Protein AF-A0A259KWA6-F1 (afdb_monomer_lite)

Radius of gyration: 33.61 Å; chains: 1; bounding box: 73×36×93 Å

pLDDT: mean 89.1, std 10.19, range [40.72, 97.94]

Secondary structure (DSSP, 8-state):
--TT-TTT-GGGGGGTT-EEEEEEEEEEEEETTTTEEEEEEEEEEEETT-PBPPHHHHHHHHTS-------SSPPPTTTTHHHHHHHHHHHHHHHHHHHHHHHHHHHHHHHHHHHHHHHHHHHHHHHHHHHHHHHHHHHTT--SHHHHHHHHHHHHHHHHHHHHHHHHHHHHHHHHHHHHHHHHHHHHHHHS-EEEEEEEEEEEEE---

Foldseek 3Di:
DCVVPCPQQVLCPVCAQFKWKKWKKKKWWAFLVRPDIDIDIFMWIATPVGRTDDRSNRVVLVVDDDDDDDDPDDDDPCSCVVVVVVVNVVVVVVLVVVLVVVLVVVVVVLVVVLVVVLVVLVVQLVVLVVVLVVLVVVLVPDDDPVSNVVSVVVSVVSVVSNVVSVVVSVVSVVVSVVVVVVSVVVSVRSVPIDIDMGTDDMDMDGRYD

Structure (mmCIF, N/CA/C/O backbone):
data_AF-A0A259KWA6-F1
#
_entry.id   AF-A0A259KWA6-F1
#
loop_
_atom_site.group_PDB
_atom_site.id
_atom_site.type_symbol
_atom_site.label_atom_id
_atom_site.label_alt_id
_atom_site.label_comp_id
_atom_site.label_asym_id
_atom_site.label_entity_id
_atom_site.label_seq_id
_atom_site.pdbx_PDB_ins_code
_atom_site.Cartn_x
_atom_site.Cartn_y
_atom_site.Cartn_z
_atom_site.occupancy
_atom_site.B_iso_or_equiv
_atom_site.auth_seq_id
_atom_site.auth_comp_id
_atom_site.auth_asym_id
_atom_site.auth_atom_id
_atom_site.pdbx_PDB_model_num
ATOM 1 N N . HIS A 1 1 ? 16.950 -25.643 -34.343 1.00 44.81 1 HIS A N 1
ATOM 2 C CA . HIS A 1 1 ? 16.654 -25.901 -32.913 1.00 44.81 1 HIS A CA 1
ATOM 3 C C . HIS A 1 1 ? 15.492 -24.998 -32.455 1.00 44.81 1 HIS A C 1
ATOM 5 O O . HIS A 1 1 ? 15.548 -24.414 -31.385 1.00 44.81 1 HIS A O 1
ATOM 11 N N . TYR A 1 2 ? 14.446 -24.867 -33.288 1.00 40.72 2 TYR A N 1
ATOM 12 C CA . TYR A 1 2 ? 13.366 -23.870 -33.149 1.00 40.72 2 TYR A CA 1
ATOM 13 C C . TYR A 1 2 ? 12.018 -24.504 -32.742 1.00 40.72 2 TYR A C 1
ATOM 15 O O . TYR A 1 2 ? 11.117 -23.821 -32.263 1.00 40.72 2 TYR A O 1
ATOM 23 N N . ASP A 1 3 ? 11.895 -25.830 -32.878 1.00 44.69 3 ASP A N 1
ATOM 24 C CA . ASP A 1 3 ? 10.650 -26.571 -32.620 1.00 44.69 3 ASP A CA 1
ATOM 25 C C . ASP A 1 3 ? 10.278 -26.695 -31.134 1.00 44.69 3 ASP A C 1
ATOM 27 O O . ASP A 1 3 ? 9.139 -27.017 -30.816 1.00 44.69 3 ASP A O 1
ATOM 31 N N . GLN A 1 4 ? 11.194 -26.404 -30.205 1.00 46.31 4 GLN A N 1
ATOM 32 C CA . GLN A 1 4 ? 10.922 -26.491 -28.761 1.00 46.31 4 GLN A CA 1
ATOM 33 C C . GLN A 1 4 ? 10.403 -25.183 -28.132 1.00 46.31 4 GLN A C 1
ATOM 35 O O . GLN A 1 4 ? 10.054 -25.184 -26.956 1.00 46.31 4 GLN A O 1
ATOM 40 N N . LEU A 1 5 ? 10.317 -24.078 -28.886 1.00 52.16 5 LEU A N 1
ATOM 41 C CA . LEU A 1 5 ? 10.076 -22.725 -28.348 1.00 52.16 5 LEU A CA 1
ATOM 42 C C . LEU A 1 5 ? 8.778 -22.066 -28.872 1.00 52.16 5 LEU A C 1
ATOM 44 O O . LEU A 1 5 ? 8.565 -20.869 -28.702 1.00 52.16 5 LEU A O 1
ATOM 48 N N . GLN A 1 6 ? 7.876 -22.825 -29.504 1.00 50.34 6 GLN A N 1
ATOM 49 C CA . GLN A 1 6 ? 6.767 -22.292 -30.319 1.00 50.34 6 GLN A CA 1
ATOM 50 C C . GLN A 1 6 ? 5.740 -21.377 -29.612 1.00 50.34 6 GLN A C 1
ATOM 52 O O . GLN A 1 6 ? 4.994 -20.695 -30.313 1.00 50.34 6 GLN A O 1
ATOM 57 N N . GLY A 1 7 ? 5.684 -21.333 -28.277 1.00 56.78 7 GLY A N 1
ATOM 58 C CA . GLY A 1 7 ? 4.681 -20.550 -27.541 1.00 56.78 7 GLY A CA 1
ATOM 59 C C . GLY A 1 7 ? 5.090 -19.111 -27.204 1.00 56.78 7 GLY A C 1
ATOM 60 O O . GLY A 1 7 ? 4.332 -18.187 -27.473 1.00 56.78 7 GLY A O 1
ATOM 61 N N . GLN A 1 8 ? 6.279 -18.914 -26.621 1.00 58.41 8 GLN A N 1
ATOM 62 C CA . GLN A 1 8 ? 6.696 -17.618 -26.050 1.00 58.41 8 GLN A CA 1
ATOM 63 C C . GLN A 1 8 ? 7.375 -16.684 -27.064 1.00 58.41 8 GLN A C 1
ATOM 65 O O . GLN A 1 8 ? 7.325 -15.474 -26.915 1.00 58.41 8 GLN A O 1
ATOM 70 N N . TYR A 1 9 ? 7.934 -17.220 -28.151 1.00 70.19 9 TYR A N 1
ATOM 71 C CA . TYR A 1 9 ? 8.744 -16.450 -29.107 1.00 70.19 9 TYR A CA 1
ATOM 72 C C . TYR A 1 9 ? 7.996 -16.142 -30.410 1.00 70.19 9 TYR A C 1
ATOM 74 O O . TYR A 1 9 ? 8.605 -15.805 -31.424 1.00 70.19 9 TYR A O 1
ATOM 82 N N . ALA A 1 10 ? 6.665 -16.278 -30.417 1.00 74.25 10 ALA A N 1
ATOM 83 C CA . ALA A 1 10 ? 5.852 -16.062 -31.613 1.00 74.25 10 ALA A CA 1
ATOM 84 C C . ALA A 1 10 ? 6.034 -14.648 -32.193 1.00 74.25 10 ALA A C 1
ATOM 86 O O . ALA A 1 10 ? 6.095 -14.509 -33.413 1.00 74.25 10 ALA A O 1
ATOM 87 N N . GLY A 1 11 ? 6.205 -13.639 -31.330 1.00 78.88 11 GLY A N 1
ATOM 88 C CA . GLY A 1 11 ? 6.474 -12.253 -31.726 1.00 78.88 11 GLY A CA 1
ATOM 89 C C . GLY A 1 11 ? 7.856 -12.025 -32.348 1.00 78.88 11 GLY A C 1
ATOM 90 O O . GLY A 1 11 ? 8.032 -11.067 -33.092 1.00 78.88 11 GLY A O 1
ATOM 91 N N . LEU A 1 12 ? 8.823 -12.928 -32.134 1.00 85.06 12 LEU A N 1
ATOM 92 C CA . LEU A 1 12 ? 10.146 -12.832 -32.762 1.00 85.06 12 LEU A CA 1
ATOM 93 C C . LEU A 1 12 ? 10.169 -13.307 -34.217 1.00 85.06 12 LEU A C 1
ATOM 95 O O . LEU A 1 12 ? 11.113 -12.999 -34.942 1.00 85.06 12 LEU A O 1
ATOM 99 N N . LYS A 1 13 ? 9.134 -14.026 -34.672 1.00 85.06 13 LYS A N 1
ATOM 100 C CA . LYS A 1 13 ? 9.080 -14.576 -36.036 1.00 85.06 13 LYS A CA 1
ATOM 101 C C . LYS A 1 13 ? 9.181 -13.500 -37.117 1.00 85.06 13 LYS A C 1
ATOM 103 O O . LYS A 1 13 ? 9.739 -13.767 -38.176 1.00 85.06 13 LYS A O 1
ATOM 108 N N . GLU A 1 14 ? 8.665 -12.305 -36.848 1.00 85.69 14 GLU A N 1
ATOM 109 C CA . GLU A 1 14 ? 8.706 -11.170 -37.779 1.00 85.69 14 GLU A CA 1
ATOM 110 C C . GLU A 1 14 ? 10.124 -10.609 -37.964 1.00 85.69 14 GLU A C 1
ATOM 112 O O . GLU A 1 14 ? 10.433 -10.045 -39.011 1.00 85.69 14 GLU A O 1
ATOM 117 N N . TYR A 1 15 ? 11.004 -10.822 -36.983 1.00 87.88 15 TYR A N 1
ATOM 118 C CA . TYR A 1 15 ? 12.386 -10.335 -36.980 1.00 87.88 15 TYR A CA 1
ATOM 119 C C . TYR A 1 15 ? 13.397 -11.398 -37.432 1.00 87.88 15 TYR A C 1
ATOM 121 O O . TYR A 1 15 ? 14.606 -11.179 -37.374 1.00 87.88 15 TYR A O 1
ATOM 129 N N . MET A 1 16 ? 12.924 -12.561 -37.889 1.00 88.38 16 MET A N 1
ATOM 130 C CA . MET A 1 16 ? 13.785 -13.626 -38.402 1.00 88.38 16 MET A CA 1
ATOM 131 C C . MET A 1 16 ? 14.549 -13.169 -39.643 1.00 88.38 16 MET A C 1
ATOM 133 O O . MET A 1 16 ? 13.964 -12.638 -40.585 1.00 88.38 16 MET A O 1
ATOM 137 N N . GLY A 1 17 ? 15.857 -13.410 -39.652 1.00 89.25 17 GLY A N 1
ATOM 138 C CA . GLY A 1 17 ? 16.766 -12.963 -40.705 1.00 89.25 17 GLY A CA 1
ATOM 139 C C . GLY A 1 17 ? 17.180 -11.495 -40.594 1.00 89.25 17 GLY A C 1
ATOM 140 O O . GLY A 1 17 ? 17.931 -11.031 -41.448 1.00 89.25 17 GLY A O 1
ATOM 141 N N . GLN A 1 18 ? 16.714 -10.770 -39.572 1.00 92.31 18 GLN A N 1
ATOM 142 C CA . GLN A 1 18 ? 17.078 -9.374 -39.352 1.00 92.31 18 GLN A CA 1
ATOM 143 C C . GLN A 1 18 ? 18.246 -9.237 -38.372 1.00 92.31 18 GLN A C 1
ATOM 145 O O . GLN A 1 18 ? 18.501 -10.105 -37.529 1.00 92.31 18 GLN A O 1
ATOM 150 N N . SER A 1 19 ? 18.918 -8.096 -38.476 1.00 92.81 19 SER A N 1
ATOM 151 C CA . SER A 1 19 ? 19.971 -7.651 -37.571 1.00 92.81 19 SER A CA 1
ATOM 152 C C . SER A 1 19 ? 19.607 -6.299 -36.973 1.00 92.81 19 SER A C 1
ATOM 154 O O . SER A 1 19 ? 18.763 -5.567 -37.499 1.00 92.81 19 SER A O 1
ATOM 156 N N . GLY A 1 20 ? 20.230 -5.972 -35.851 1.00 93.94 20 GLY A N 1
ATOM 157 C CA . GLY A 1 20 ? 19.996 -4.709 -35.181 1.00 93.94 20 GLY A CA 1
ATOM 158 C C . GLY A 1 20 ? 20.886 -4.501 -33.973 1.00 93.94 20 GLY A C 1
ATOM 159 O O . GLY A 1 20 ? 21.875 -5.206 -33.756 1.00 93.94 20 GLY A O 1
ATOM 160 N N . VAL A 1 21 ? 20.505 -3.525 -33.160 1.00 95.12 21 VAL A N 1
ATOM 161 C CA . VAL A 1 21 ? 21.149 -3.209 -31.887 1.00 95.12 21 VAL A CA 1
ATOM 162 C C . VAL A 1 21 ? 20.146 -3.413 -30.762 1.00 95.12 21 VAL A C 1
ATOM 164 O O . VAL A 1 21 ? 18.947 -3.179 -30.928 1.00 95.12 21 VAL A O 1
ATOM 167 N N . LEU A 1 22 ? 20.628 -3.863 -29.612 1.00 94.94 22 LEU A N 1
ATOM 168 C CA . LEU A 1 22 ? 19.879 -3.873 -28.368 1.00 94.94 22 LEU A CA 1
ATOM 169 C C . LEU A 1 22 ? 20.710 -3.260 -27.245 1.00 94.94 22 LEU A C 1
ATOM 171 O O . LEU A 1 22 ? 21.939 -3.332 -27.258 1.00 94.94 22 LEU A O 1
ATOM 175 N N . THR A 1 23 ? 20.034 -2.683 -26.263 1.00 95.44 23 THR A N 1
ATOM 176 C CA . THR A 1 23 ? 20.631 -2.231 -25.008 1.00 95.44 23 THR A CA 1
ATOM 177 C C . THR A 1 23 ? 19.831 -2.793 -23.845 1.00 95.44 23 THR A C 1
ATOM 179 O O . THR A 1 23 ? 18.599 -2.840 -23.895 1.00 95.44 23 THR A O 1
ATOM 182 N N . ALA A 1 24 ? 20.537 -3.232 -22.808 1.00 95.69 24 ALA A N 1
ATOM 183 C CA . ALA A 1 24 ? 19.956 -3.716 -21.569 1.00 95.69 24 ALA A CA 1
ATOM 184 C C . ALA A 1 24 ? 20.407 -2.819 -20.415 1.00 95.69 24 ALA A C 1
ATOM 186 O O . ALA A 1 24 ? 21.598 -2.533 -20.246 1.00 95.69 24 ALA A O 1
ATOM 187 N N . PHE A 1 25 ? 19.455 -2.388 -19.597 1.00 95.38 25 PHE A N 1
ATOM 188 C CA . PHE A 1 25 ? 19.719 -1.576 -18.417 1.00 95.38 25 PHE A CA 1
ATOM 189 C C . PHE A 1 25 ? 18.775 -1.938 -17.274 1.00 95.38 25 PHE A C 1
ATOM 191 O O . PHE A 1 25 ? 17.687 -2.481 -17.460 1.00 95.38 25 PHE A O 1
ATOM 198 N N . GLU A 1 26 ? 19.232 -1.648 -16.068 1.00 94.94 26 GLU A N 1
ATOM 199 C CA . GLU A 1 26 ? 18.497 -1.813 -14.828 1.00 94.94 26 GLU A CA 1
ATOM 200 C C . GLU A 1 26 ? 17.878 -0.468 -14.440 1.00 94.94 26 GLU A C 1
ATOM 202 O O . GLU A 1 26 ? 18.587 0.539 -14.375 1.00 94.94 26 GLU A O 1
ATOM 207 N N . ILE A 1 27 ? 16.578 -0.457 -14.157 1.00 92.75 27 ILE A N 1
ATOM 208 C CA . ILE A 1 27 ? 15.913 0.629 -13.435 1.00 92.75 27 ILE A CA 1
ATOM 209 C C . ILE A 1 27 ? 15.725 0.150 -12.003 1.00 92.75 27 ILE A C 1
ATOM 211 O O . ILE A 1 27 ? 15.064 -0.863 -11.765 1.00 92.75 27 ILE A O 1
ATOM 215 N N . ARG A 1 28 ? 16.303 0.866 -11.046 1.00 90.19 28 ARG A N 1
ATOM 216 C CA . ARG A 1 28 ? 16.192 0.551 -9.628 1.00 90.19 28 ARG A CA 1
ATOM 217 C C . ARG A 1 28 ? 15.472 1.674 -8.903 1.00 90.19 28 ARG A C 1
ATOM 219 O O . ARG A 1 28 ? 15.959 2.797 -8.855 1.00 90.19 28 ARG A O 1
ATOM 226 N N . PHE A 1 29 ? 14.352 1.336 -8.283 1.00 87.19 29 PHE A N 1
ATOM 227 C CA . PHE A 1 29 ? 13.644 2.201 -7.353 1.00 87.19 29 PHE A CA 1
ATOM 228 C C . PHE A 1 29 ? 14.098 1.872 -5.940 1.00 87.19 29 PHE A C 1
ATOM 230 O O . PHE A 1 29 ? 13.938 0.738 -5.489 1.00 87.19 29 PHE A O 1
ATOM 237 N N . ILE A 1 30 ? 14.683 2.842 -5.253 1.00 85.06 30 ILE A N 1
ATOM 238 C CA . ILE A 1 30 ? 15.147 2.718 -3.872 1.00 85.06 30 ILE A CA 1
ATOM 239 C C . ILE A 1 30 ? 14.201 3.514 -2.980 1.00 85.06 30 ILE A C 1
ATOM 241 O O . ILE A 1 30 ? 13.864 4.646 -3.315 1.00 85.06 30 ILE A O 1
ATOM 245 N N . TYR A 1 31 ? 13.798 2.919 -1.861 1.00 81.19 31 TYR A N 1
ATOM 246 C CA . TYR A 1 31 ? 12.843 3.484 -0.912 1.00 81.19 31 TYR A CA 1
ATOM 247 C C . TYR A 1 31 ? 13.165 3.045 0.529 1.00 81.19 31 TYR A C 1
ATOM 249 O O . TYR A 1 31 ? 14.135 2.308 0.767 1.00 81.19 31 TYR A O 1
ATOM 257 N N . ASN A 1 32 ? 12.402 3.538 1.513 1.00 78.88 32 ASN A N 1
ATOM 258 C CA . ASN A 1 32 ? 12.655 3.327 2.947 1.00 78.88 32 ASN A CA 1
ATOM 259 C C . ASN A 1 32 ? 14.104 3.679 3.338 1.00 78.88 32 ASN A C 1
ATOM 261 O O . ASN A 1 32 ? 14.877 2.829 3.799 1.00 78.88 32 ASN A O 1
ATOM 265 N N . LYS A 1 33 ? 14.520 4.925 3.068 1.00 77.44 33 LYS A N 1
ATOM 266 C CA . LYS A 1 33 ? 15.869 5.429 3.394 1.00 77.44 33 LYS A CA 1
ATOM 267 C C . LYS A 1 33 ? 17.007 4.518 2.899 1.00 77.44 33 LYS A C 1
ATOM 269 O O . LYS A 1 33 ? 18.020 4.355 3.580 1.00 77.44 33 LYS A O 1
ATOM 274 N N . GLY A 1 34 ? 16.831 3.878 1.742 1.00 76.25 34 GLY A N 1
ATOM 275 C CA . GLY A 1 34 ? 17.840 2.997 1.148 1.00 76.25 34 GLY A CA 1
ATOM 276 C C . GLY A 1 34 ? 17.824 1.546 1.627 1.00 76.25 34 GLY A C 1
ATOM 277 O O . GLY A 1 34 ? 18.707 0.776 1.251 1.00 76.25 34 GLY A O 1
ATOM 278 N N . ARG A 1 35 ? 16.861 1.146 2.465 1.00 79.50 35 ARG A N 1
ATOM 279 C CA . ARG A 1 35 ? 16.784 -0.221 3.013 1.00 79.50 35 ARG A CA 1
ATOM 280 C C . ARG A 1 35 ? 16.095 -1.204 2.079 1.00 79.50 35 ARG A C 1
ATOM 282 O O . ARG A 1 35 ? 16.247 -2.413 2.254 1.00 79.50 35 ARG A O 1
ATOM 289 N N . THR A 1 36 ? 15.311 -0.708 1.133 1.00 79.50 36 THR A N 1
ATOM 290 C CA . THR A 1 36 ? 14.562 -1.550 0.208 1.00 79.50 36 THR A CA 1
ATOM 291 C C . THR A 1 36 ? 14.703 -1.011 -1.202 1.00 79.50 36 THR A C 1
ATOM 293 O O . THR A 1 36 ? 14.751 0.198 -1.422 1.00 79.50 36 THR A O 1
ATOM 296 N N . SER A 1 37 ? 14.804 -1.923 -2.162 1.00 84.62 37 SER A N 1
ATOM 297 C CA . SER A 1 37 ? 14.841 -1.581 -3.571 1.00 84.62 37 SER A CA 1
ATOM 298 C C . SER A 1 37 ? 14.006 -2.552 -4.394 1.00 84.62 37 SER A C 1
ATOM 300 O O . SER A 1 37 ? 13.892 -3.736 -4.073 1.00 84.62 37 SER A O 1
ATOM 302 N N . ASN A 1 38 ? 13.414 -2.032 -5.462 1.00 84.75 38 ASN A N 1
ATOM 303 C CA . ASN A 1 38 ? 12.795 -2.811 -6.519 1.00 84.75 38 ASN A CA 1
ATOM 304 C C . ASN A 1 38 ? 13.584 -2.570 -7.805 1.00 84.75 38 ASN A C 1
ATOM 306 O O . ASN A 1 38 ? 13.775 -1.429 -8.223 1.00 84.75 38 ASN A O 1
ATOM 310 N N . THR A 1 39 ? 14.064 -3.652 -8.401 1.00 89.06 39 THR A N 1
ATOM 311 C CA . THR A 1 39 ? 14.867 -3.629 -9.615 1.00 89.06 39 THR A CA 1
ATOM 312 C C . THR A 1 39 ? 14.049 -4.184 -10.769 1.00 89.06 39 THR A C 1
ATOM 314 O O . THR A 1 39 ? 13.486 -5.276 -10.678 1.00 89.06 39 THR A O 1
ATOM 317 N N . ARG A 1 40 ? 14.075 -3.475 -11.895 1.00 90.50 40 ARG A N 1
ATOM 318 C CA . ARG A 1 40 ? 13.498 -3.912 -13.158 1.00 90.50 40 ARG A CA 1
ATOM 319 C C . ARG A 1 40 ? 14.560 -3.937 -14.248 1.00 90.50 40 ARG A C 1
ATOM 321 O O . ARG A 1 40 ? 15.243 -2.944 -14.479 1.00 90.50 40 ARG A O 1
ATOM 328 N N . LEU A 1 41 ? 14.670 -5.070 -14.932 1.00 93.75 41 LEU A N 1
ATOM 329 C CA . LEU A 1 41 ? 15.458 -5.178 -16.154 1.00 93.75 41 LEU A CA 1
ATOM 330 C C . LEU A 1 41 ? 14.630 -4.654 -17.330 1.00 93.75 41 LEU A C 1
ATOM 332 O O . LEU A 1 41 ? 13.454 -4.998 -17.464 1.00 93.75 41 LEU A O 1
ATOM 336 N N . VAL A 1 42 ? 15.242 -3.824 -18.166 1.00 95.38 42 VAL A N 1
ATOM 337 C CA . VAL A 1 42 ? 14.633 -3.301 -19.387 1.00 95.38 42 VAL A CA 1
ATOM 338 C C . VAL A 1 42 ? 15.577 -3.554 -20.549 1.00 95.38 42 VAL A C 1
ATOM 340 O O . VAL A 1 42 ? 16.767 -3.243 -20.478 1.00 95.38 42 VAL A O 1
ATOM 343 N N . VAL A 1 43 ? 15.020 -4.093 -21.630 1.00 96.06 43 VAL A N 1
ATOM 344 C CA . VAL A 1 43 ? 15.719 -4.287 -22.896 1.00 96.06 43 VAL A CA 1
ATOM 345 C C . VAL A 1 43 ? 15.019 -3.458 -23.960 1.00 96.06 43 VAL A C 1
ATOM 347 O O . VAL A 1 43 ? 13.802 -3.541 -24.127 1.00 96.06 43 VAL A O 1
ATOM 350 N N . LEU A 1 44 ? 15.792 -2.654 -24.680 1.00 96.62 44 LEU A N 1
ATOM 351 C CA . LEU A 1 44 ? 15.338 -1.959 -25.879 1.00 96.62 44 LEU A CA 1
ATOM 352 C C . LEU A 1 44 ? 16.080 -2.548 -27.060 1.00 96.62 44 LEU A C 1
ATOM 354 O O . LEU A 1 44 ? 17.286 -2.767 -26.983 1.00 96.62 44 LEU A O 1
ATOM 358 N N . ALA A 1 45 ? 15.372 -2.777 -28.155 1.00 95.81 45 ALA A N 1
ATOM 359 C CA . ALA A 1 45 ? 15.974 -3.277 -29.376 1.00 95.81 45 ALA A CA 1
ATOM 360 C C . ALA A 1 45 ? 15.410 -2.538 -30.584 1.00 95.81 45 ALA A C 1
ATOM 362 O O . ALA A 1 45 ? 14.237 -2.157 -30.622 1.00 95.81 45 ALA A O 1
ATOM 363 N N . GLN A 1 46 ? 16.270 -2.329 -31.568 1.00 95.81 46 GLN A N 1
ATOM 364 C CA . GLN A 1 46 ? 15.936 -1.714 -32.839 1.00 95.81 46 GLN A CA 1
ATOM 365 C C . GLN A 1 46 ? 16.637 -2.488 -33.952 1.00 95.81 46 GLN A C 1
ATOM 367 O O . GLN A 1 46 ? 17.792 -2.880 -33.790 1.00 95.81 46 GLN A O 1
ATOM 372 N N . THR A 1 47 ? 15.944 -2.728 -35.058 1.00 94.69 47 THR A N 1
ATOM 373 C CA . THR A 1 47 ? 16.532 -3.323 -36.263 1.00 94.69 47 THR A CA 1
ATOM 374 C C . THR A 1 47 ? 17.446 -2.313 -36.962 1.00 94.69 47 THR A C 1
ATOM 376 O O . THR A 1 47 ? 17.342 -1.107 -36.721 1.00 94.69 47 THR A O 1
ATOM 379 N N . ASP A 1 48 ? 18.322 -2.775 -37.852 1.00 92.31 48 ASP A N 1
ATOM 380 C CA . ASP A 1 48 ? 19.194 -1.891 -38.643 1.00 92.31 48 ASP A CA 1
ATOM 381 C C . ASP A 1 48 ? 18.399 -0.936 -39.556 1.00 92.31 48 ASP A C 1
ATOM 383 O O . ASP A 1 48 ? 18.851 0.172 -39.837 1.00 92.31 48 ASP A O 1
ATOM 387 N N . ASP A 1 49 ? 17.171 -1.314 -39.925 1.00 90.31 49 ASP A N 1
ATOM 388 C CA . ASP A 1 49 ? 16.228 -0.474 -40.679 1.00 90.31 49 ASP A CA 1
ATOM 389 C C . ASP A 1 49 ? 15.514 0.574 -39.800 1.00 90.31 49 ASP A C 1
ATOM 391 O O . ASP A 1 49 ? 14.669 1.341 -40.268 1.00 90.31 49 ASP A O 1
ATOM 395 N N . GLY A 1 50 ? 15.827 0.612 -38.505 1.00 89.56 50 GLY A N 1
ATOM 396 C CA . GLY A 1 50 ? 15.280 1.571 -37.554 1.00 89.56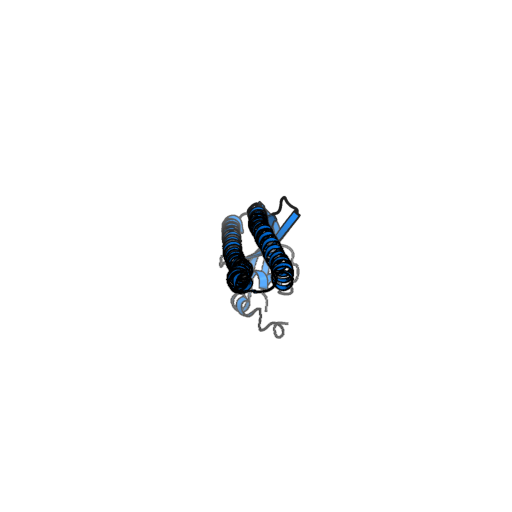 50 GLY A CA 1
ATOM 397 C C . GLY A 1 50 ? 13.946 1.158 -36.921 1.00 89.56 50 GLY A C 1
ATOM 398 O O . GLY A 1 50 ? 13.368 1.951 -36.168 1.00 89.56 50 GLY A O 1
ATOM 399 N N . GLN A 1 51 ? 13.451 -0.061 -37.156 1.00 93.19 51 GLN A N 1
ATOM 400 C CA . GLN A 1 51 ? 12.216 -0.546 -36.537 1.00 93.19 51 GLN A CA 1
ATOM 401 C C . GLN A 1 51 ? 12.452 -0.852 -35.054 1.00 93.19 51 GLN A C 1
ATOM 403 O O . GLN A 1 51 ? 13.252 -1.717 -34.706 1.00 93.19 51 GLN A O 1
ATOM 408 N N . LYS A 1 52 ? 11.730 -0.163 -34.166 1.00 94.56 52 LYS A N 1
ATOM 409 C CA . LYS A 1 52 ? 11.751 -0.438 -32.723 1.00 94.56 52 LYS A CA 1
ATOM 410 C C . LYS A 1 52 ? 10.978 -1.719 -32.407 1.00 94.56 52 LYS A C 1
ATOM 412 O O . LYS A 1 52 ? 9.845 -1.885 -32.859 1.00 94.56 52 LYS A O 1
ATOM 417 N N . LEU A 1 53 ? 11.568 -2.591 -31.597 1.00 94.31 53 LEU A N 1
ATOM 418 C CA . LEU A 1 53 ? 10.890 -3.755 -31.034 1.00 94.31 53 LEU A CA 1
ATOM 419 C C . LEU A 1 53 ? 10.074 -3.333 -29.803 1.00 94.31 53 LEU A C 1
ATOM 421 O O . LEU A 1 53 ? 10.428 -2.400 -29.085 1.00 94.31 53 LEU A O 1
ATOM 425 N N . THR A 1 54 ? 8.983 -4.040 -29.522 1.00 94.25 54 THR A N 1
ATOM 426 C CA . THR A 1 54 ? 8.292 -3.919 -28.227 1.00 94.25 54 THR A CA 1
ATOM 427 C C . THR A 1 54 ? 9.209 -4.387 -27.092 1.00 94.25 54 THR A C 1
ATOM 429 O O . THR A 1 54 ? 10.014 -5.290 -27.323 1.00 94.25 54 THR A O 1
ATOM 432 N N . LEU A 1 55 ? 9.020 -3.884 -25.866 1.00 91.75 55 LEU A N 1
ATOM 433 C CA . LEU A 1 55 ? 9.797 -4.327 -24.694 1.00 91.75 55 LEU A CA 1
ATOM 434 C C . LEU A 1 55 ? 9.755 -5.851 -24.490 1.00 91.75 55 LEU A C 1
ATOM 436 O O . LEU A 1 55 ? 10.774 -6.451 -24.182 1.00 91.75 55 LEU A O 1
ATOM 440 N N . GLU A 1 56 ? 8.599 -6.479 -24.720 1.00 91.75 56 GLU A N 1
ATOM 441 C CA . GLU A 1 56 ? 8.425 -7.933 -24.603 1.00 91.75 56 GLU A CA 1
ATOM 442 C C . GLU A 1 56 ? 9.268 -8.701 -25.631 1.00 91.75 56 GLU A C 1
ATOM 444 O O . GLU A 1 56 ? 10.051 -9.570 -25.270 1.00 91.75 56 GLU A O 1
ATOM 449 N N . ASN A 1 57 ? 9.183 -8.342 -26.916 1.00 92.25 57 ASN A N 1
ATOM 450 C CA . ASN A 1 57 ? 10.031 -8.950 -27.946 1.00 92.25 57 ASN A CA 1
ATOM 451 C C . ASN A 1 57 ? 11.529 -8.702 -27.704 1.00 92.25 57 ASN A C 1
ATOM 453 O O . ASN A 1 57 ? 12.337 -9.596 -27.938 1.00 92.25 57 ASN A O 1
ATOM 457 N N . ALA A 1 58 ? 11.915 -7.515 -27.230 1.00 93.56 58 ALA A N 1
ATOM 458 C CA . ALA A 1 58 ? 13.307 -7.223 -26.894 1.00 93.56 58 ALA A CA 1
ATOM 459 C C . ALA A 1 58 ? 13.810 -8.088 -25.719 1.00 93.56 58 ALA A C 1
ATOM 461 O O . ALA A 1 58 ? 14.935 -8.580 -25.758 1.00 93.56 58 ALA A O 1
ATOM 462 N N . ASP A 1 59 ? 12.967 -8.338 -24.715 1.00 91.88 59 ASP A N 1
ATOM 463 C CA . ASP A 1 59 ? 13.263 -9.256 -23.609 1.00 91.88 59 ASP A CA 1
ATOM 464 C C . ASP A 1 59 ? 13.325 -10.723 -24.073 1.00 91.88 59 ASP A C 1
ATOM 466 O O . ASP A 1 59 ? 14.255 -11.462 -23.747 1.00 91.88 59 ASP A O 1
ATOM 470 N N . HIS A 1 60 ? 12.407 -11.144 -24.944 1.00 90.81 60 HIS A N 1
ATOM 471 C CA . HIS A 1 60 ? 12.457 -12.476 -25.548 1.00 90.81 60 HIS A CA 1
ATOM 472 C C . HIS A 1 60 ? 13.728 -12.698 -26.368 1.00 90.81 60 HIS A C 1
ATOM 474 O O . HIS A 1 60 ? 14.262 -13.807 -26.361 1.00 90.81 60 HIS A O 1
ATOM 480 N N . LEU A 1 61 ? 14.253 -11.664 -27.032 1.00 89.75 61 LEU A N 1
ATOM 481 C CA . LEU A 1 61 ? 15.515 -11.749 -27.766 1.00 89.75 61 LEU A CA 1
ATOM 482 C C . LEU A 1 61 ? 16.682 -12.152 -26.845 1.00 89.75 61 LEU A C 1
ATOM 484 O O . LEU A 1 61 ? 17.517 -12.959 -27.245 1.00 89.75 61 LEU A O 1
ATOM 488 N N . MET A 1 62 ? 16.689 -11.674 -25.594 1.00 87.69 62 MET A N 1
ATOM 489 C CA . MET A 1 62 ? 17.671 -12.058 -24.568 1.00 87.69 62 MET A CA 1
ATOM 490 C C . MET A 1 62 ? 17.543 -13.510 -24.098 1.00 87.69 62 MET A C 1
ATOM 492 O O . MET A 1 62 ? 18.487 -14.062 -23.533 1.00 87.69 62 MET A O 1
ATOM 496 N N . SER A 1 63 ? 16.390 -14.133 -24.328 1.00 87.00 63 SER A N 1
ATOM 497 C CA . SER A 1 63 ? 16.125 -15.521 -23.947 1.00 87.00 63 SER A CA 1
ATOM 498 C C . SER A 1 63 ? 16.467 -16.522 -25.062 1.00 87.00 63 SER A C 1
ATOM 500 O O . SER A 1 63 ? 16.440 -17.735 -24.840 1.00 87.00 63 SER A O 1
ATOM 502 N N . VAL A 1 64 ? 16.823 -16.040 -26.260 1.00 86.75 64 VAL A N 1
ATOM 503 C CA . VAL A 1 64 ? 17.281 -16.884 -27.370 1.00 86.75 64 VAL A CA 1
ATOM 504 C C . VAL A 1 64 ? 18.756 -17.258 -27.161 1.00 86.75 64 VAL A C 1
ATOM 506 O O . VAL A 1 64 ? 19.582 -16.375 -26.929 1.00 86.75 64 VAL A O 1
ATOM 509 N N . PRO A 1 65 ? 19.136 -18.546 -27.283 1.00 86.44 65 PRO A N 1
ATOM 510 C CA . PRO A 1 65 ? 20.539 -18.945 -27.244 1.00 86.44 65 PRO A CA 1
ATOM 511 C C . PRO A 1 65 ? 21.352 -18.218 -28.320 1.00 86.44 65 PRO A C 1
ATOM 513 O O . PRO A 1 65 ? 21.074 -18.351 -29.512 1.00 86.44 65 PRO A O 1
ATOM 516 N N . ALA A 1 66 ? 22.372 -17.477 -27.896 1.00 87.31 66 ALA A N 1
ATOM 517 C CA . ALA A 1 66 ? 23.219 -16.688 -28.780 1.00 87.31 66 ALA A CA 1
ATOM 518 C C . ALA A 1 66 ? 24.634 -17.271 -28.880 1.00 87.31 66 ALA A C 1
ATOM 520 O O . ALA A 1 66 ? 25.117 -17.967 -27.983 1.00 87.31 66 ALA A O 1
ATOM 521 N N . ARG A 1 67 ? 25.312 -16.953 -29.984 1.00 87.69 67 ARG A N 1
ATOM 522 C CA . ARG A 1 67 ? 26.750 -17.163 -30.155 1.00 87.69 67 ARG A CA 1
ATOM 523 C C . ARG A 1 67 ? 27.422 -15.798 -30.199 1.00 87.69 67 ARG A C 1
ATOM 525 O O . ARG A 1 67 ? 27.006 -14.946 -30.975 1.00 87.69 67 ARG A O 1
ATOM 532 N N . GLU A 1 68 ? 28.453 -15.606 -29.384 1.00 88.44 68 GLU A N 1
ATOM 533 C CA . GLU A 1 68 ? 29.251 -14.382 -29.432 1.00 88.44 68 GLU A CA 1
ATOM 534 C C . GLU A 1 68 ? 30.094 -14.331 -30.707 1.00 88.44 68 GLU A C 1
ATOM 536 O O . GLU A 1 68 ? 30.792 -15.288 -31.059 1.00 88.44 68 GLU A O 1
ATOM 541 N N . GLU A 1 69 ? 30.048 -13.179 -31.367 1.00 86.69 69 GLU A N 1
ATOM 542 C CA . GLU A 1 69 ? 30.883 -12.836 -32.508 1.00 86.69 69 GLU A CA 1
ATOM 543 C C . GLU A 1 69 ? 31.499 -11.447 -32.284 1.00 86.69 69 GLU A C 1
ATOM 545 O O . GLU A 1 69 ? 30.889 -10.598 -31.626 1.00 86.69 69 GLU A O 1
ATOM 550 N N . PRO A 1 70 ? 32.723 -11.201 -32.783 1.00 84.19 70 PRO A N 1
ATOM 551 C CA . PRO A 1 70 ? 33.366 -9.906 -32.638 1.00 84.19 70 PRO A CA 1
ATOM 552 C C . PRO A 1 70 ? 32.559 -8.813 -33.343 1.00 84.19 70 PRO A C 1
ATOM 554 O O . PRO A 1 70 ? 32.078 -8.981 -34.465 1.00 84.19 70 PRO A O 1
ATOM 557 N N . LEU A 1 71 ? 32.451 -7.665 -32.678 1.00 83.81 71 LEU A N 1
ATOM 558 C CA . LEU A 1 71 ? 31.763 -6.499 -33.210 1.00 83.81 71 LEU A CA 1
ATOM 559 C C . LEU A 1 71 ? 32.464 -6.021 -34.491 1.00 83.81 71 LEU A C 1
ATOM 561 O O . LEU A 1 71 ? 33.662 -5.744 -34.471 1.00 83.81 71 LEU A O 1
ATOM 565 N N . SER A 1 72 ? 31.722 -5.930 -35.595 1.00 77.56 72 SER A N 1
ATOM 566 C CA . SER A 1 72 ? 32.273 -5.447 -36.871 1.00 77.56 72 SER A CA 1
ATOM 567 C C . SER A 1 72 ? 32.244 -3.920 -36.978 1.00 77.56 72 SER A C 1
ATOM 569 O O . SER A 1 72 ? 33.189 -3.336 -37.498 1.00 77.56 72 SER A O 1
ATOM 571 N N . ASP A 1 73 ? 31.215 -3.280 -36.412 1.00 80.81 73 ASP A N 1
ATOM 572 C CA . ASP A 1 73 ? 31.006 -1.831 -36.451 1.00 80.81 73 ASP A CA 1
ATOM 573 C C . ASP A 1 73 ? 30.720 -1.275 -35.049 1.00 80.81 73 ASP A C 1
ATOM 575 O O . ASP A 1 73 ? 30.010 -1.928 -34.274 1.00 80.81 73 ASP A O 1
ATOM 579 N N . PRO A 1 74 ? 31.225 -0.074 -34.708 1.00 81.81 74 PRO A N 1
ATOM 580 C CA . PRO A 1 74 ? 30.923 0.572 -33.437 1.00 81.81 74 PRO A CA 1
ATOM 581 C C . PRO A 1 74 ? 29.430 0.903 -33.333 1.00 81.81 74 PRO A C 1
ATOM 583 O O . PRO A 1 74 ? 28.800 1.354 -34.290 1.00 81.81 74 PRO A O 1
ATOM 586 N N . ILE A 1 75 ? 28.866 0.699 -32.145 1.00 86.69 75 ILE A N 1
ATOM 587 C CA . ILE A 1 75 ? 27.479 1.058 -31.848 1.00 86.69 75 ILE A CA 1
ATOM 588 C C . ILE A 1 75 ? 27.446 2.530 -31.409 1.00 86.69 75 ILE A C 1
ATOM 590 O O . ILE A 1 75 ? 28.251 2.907 -30.561 1.00 86.69 75 ILE A O 1
ATOM 594 N N . PRO A 1 76 ? 26.539 3.369 -31.940 1.00 85.25 76 PRO A N 1
ATOM 595 C CA . PRO A 1 76 ? 26.395 4.742 -31.468 1.00 85.25 76 PRO A CA 1
ATOM 596 C C . PRO A 1 76 ? 25.895 4.795 -30.016 1.00 85.25 76 PRO A C 1
ATOM 598 O O . PRO A 1 76 ? 24.813 4.288 -29.718 1.00 85.25 76 PRO A O 1
ATOM 601 N N . ASP A 1 77 ? 26.635 5.477 -29.139 1.00 78.19 77 ASP A N 1
ATOM 602 C CA . ASP A 1 77 ? 26.325 5.580 -27.701 1.00 78.19 77 ASP A CA 1
ATOM 603 C C . ASP A 1 77 ? 24.941 6.206 -27.413 1.00 78.19 77 ASP A C 1
ATOM 605 O O . ASP A 1 77 ? 24.277 5.878 -26.427 1.00 78.19 77 ASP A O 1
ATOM 609 N N . GLU A 1 78 ? 24.462 7.094 -28.290 1.00 87.00 78 GLU A N 1
ATOM 610 C CA . GLU A 1 78 ? 23.199 7.823 -28.104 1.00 87.00 78 GLU A CA 1
ATOM 611 C C . GLU A 1 78 ? 21.978 7.158 -28.755 1.00 87.00 78 GLU A C 1
ATOM 613 O O . GLU A 1 78 ? 20.864 7.668 -28.610 1.00 87.00 78 GLU A O 1
ATOM 618 N N . LEU A 1 79 ? 22.142 6.009 -29.427 1.00 89.19 79 LEU A N 1
ATOM 619 C CA . LEU A 1 79 ? 21.085 5.377 -30.233 1.00 89.19 79 LEU A CA 1
ATOM 620 C C . LEU A 1 79 ? 19.763 5.204 -29.463 1.00 89.19 79 LEU A C 1
ATOM 622 O O . LEU A 1 79 ? 18.680 5.440 -29.998 1.00 89.19 79 LEU A O 1
ATOM 626 N N . PHE A 1 80 ? 19.856 4.846 -28.181 1.00 93.00 80 PHE A N 1
ATOM 627 C CA . PHE A 1 80 ? 18.700 4.623 -27.316 1.00 93.00 80 PHE A CA 1
ATOM 628 C C . PHE A 1 80 ? 18.427 5.757 -26.323 1.00 93.00 80 PHE A C 1
ATOM 630 O O . PHE A 1 80 ? 17.475 5.645 -25.559 1.00 93.00 80 PHE A O 1
ATOM 637 N N . ALA A 1 81 ? 19.209 6.841 -26.294 1.00 91.31 81 ALA A N 1
ATOM 638 C CA . ALA A 1 81 ? 19.158 7.839 -25.217 1.00 91.31 81 ALA A CA 1
ATOM 639 C C . ALA A 1 81 ? 17.745 8.403 -24.970 1.00 91.31 81 ALA A C 1
ATOM 641 O O . ALA A 1 81 ? 17.239 8.321 -23.851 1.00 91.31 81 ALA A O 1
ATOM 642 N N . ALA A 1 82 ? 17.070 8.883 -26.020 1.00 93.19 82 ALA A N 1
ATOM 643 C CA . ALA A 1 82 ? 15.716 9.430 -25.908 1.00 93.19 82 ALA A CA 1
ATOM 644 C C . ALA A 1 82 ? 14.670 8.367 -25.528 1.00 93.19 82 ALA A C 1
ATOM 646 O O . ALA A 1 82 ? 13.762 8.632 -24.745 1.00 93.19 82 ALA A O 1
ATOM 647 N N . TRP A 1 83 ? 14.802 7.147 -26.058 1.00 94.38 83 TRP A N 1
ATOM 648 C CA . TRP A 1 83 ? 13.860 6.067 -25.762 1.00 94.38 83 TRP A CA 1
ATOM 649 C C . TRP A 1 83 ? 14.037 5.532 -24.335 1.00 94.38 83 TRP A C 1
ATOM 651 O O . TRP A 1 83 ? 13.048 5.256 -23.662 1.00 94.38 83 TRP A O 1
ATOM 661 N N . ARG A 1 84 ? 15.278 5.462 -23.837 1.00 92.81 84 ARG A N 1
ATOM 662 C CA . ARG A 1 84 ? 15.573 5.138 -22.435 1.00 92.81 84 ARG A CA 1
ATOM 663 C C . ARG A 1 84 ? 14.897 6.123 -21.494 1.00 92.81 84 ARG A C 1
ATOM 665 O O . ARG A 1 84 ? 14.233 5.681 -20.566 1.00 92.81 84 ARG A O 1
ATOM 672 N N . LEU A 1 85 ? 15.026 7.426 -21.760 1.00 91.81 85 LEU A N 1
ATOM 673 C CA . LEU A 1 85 ? 14.395 8.458 -20.936 1.00 91.81 8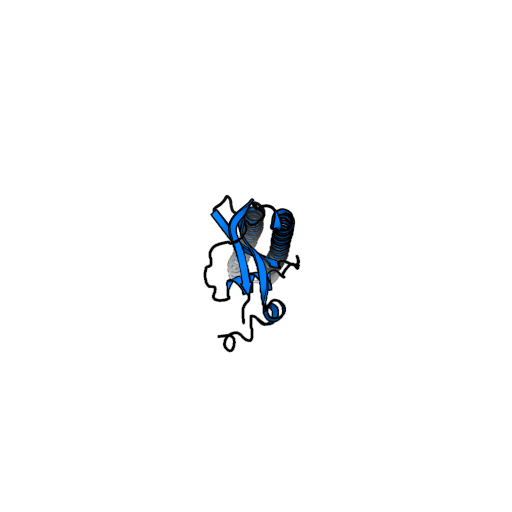5 LEU A CA 1
ATOM 674 C C . LEU A 1 85 ? 12.873 8.276 -20.883 1.00 91.81 85 LEU A C 1
ATOM 676 O O . LEU A 1 85 ? 12.311 8.200 -19.796 1.00 91.81 85 LEU A O 1
ATOM 680 N N . GLN A 1 86 ? 12.236 8.094 -22.042 1.00 94.25 86 GLN A N 1
ATOM 681 C CA . GLN A 1 86 ? 10.794 7.857 -22.121 1.00 94.25 86 GLN A CA 1
ATOM 682 C C . GLN A 1 86 ? 10.363 6.618 -21.316 1.00 94.25 86 GLN A C 1
ATOM 684 O O . GLN A 1 86 ? 9.407 6.676 -20.551 1.00 94.25 86 GLN A O 1
ATOM 689 N N . VAL A 1 87 ? 11.071 5.494 -21.460 1.00 93.81 87 VAL A N 1
ATOM 690 C CA . VAL A 1 87 ? 10.717 4.251 -20.755 1.00 93.81 87 VAL A CA 1
ATOM 691 C C . VAL A 1 87 ? 10.918 4.383 -19.246 1.00 93.81 87 VAL A C 1
ATOM 693 O O . VAL A 1 87 ? 10.142 3.817 -18.475 1.00 93.81 87 VAL A O 1
ATOM 696 N N . VAL A 1 88 ? 11.929 5.136 -18.806 1.00 90.88 88 VAL A N 1
ATOM 697 C CA . VAL A 1 88 ? 12.134 5.433 -17.384 1.00 90.88 88 VAL A CA 1
ATOM 698 C C . VAL A 1 88 ? 10.980 6.269 -16.836 1.00 90.88 88 VAL A C 1
ATOM 700 O O . VAL A 1 88 ? 10.412 5.887 -15.816 1.00 90.88 88 VAL A O 1
ATOM 703 N N . GLU A 1 89 ? 10.587 7.342 -17.527 1.00 91.56 89 GLU A N 1
ATOM 704 C CA . GLU A 1 89 ? 9.456 8.193 -17.130 1.00 91.56 89 GLU A CA 1
ATOM 705 C C . GLU A 1 89 ? 8.143 7.398 -17.062 1.00 91.56 89 GLU A C 1
ATOM 707 O O . GLU A 1 89 ? 7.425 7.466 -16.065 1.00 91.56 89 GLU A O 1
ATOM 712 N N . GLU A 1 90 ? 7.855 6.577 -18.075 1.00 92.75 90 GLU A N 1
ATOM 713 C CA . GLU A 1 90 ? 6.673 5.706 -18.096 1.00 92.75 90 GLU A CA 1
ATOM 714 C C . GLU A 1 90 ? 6.693 4.684 -16.949 1.00 92.75 90 GLU A C 1
ATOM 716 O O . GLU A 1 90 ? 5.666 4.430 -16.313 1.00 92.75 90 GLU A O 1
ATOM 721 N N . THR A 1 91 ? 7.860 4.103 -16.655 1.00 89.75 91 THR A N 1
ATOM 722 C CA . THR A 1 91 ? 8.011 3.132 -15.562 1.00 89.75 91 THR A CA 1
ATOM 723 C C . THR A 1 91 ? 7.834 3.801 -14.201 1.00 89.75 91 THR A C 1
ATOM 725 O O . THR A 1 91 ? 7.190 3.225 -13.321 1.00 89.75 91 THR A O 1
ATOM 728 N N . GLN A 1 92 ? 8.367 5.010 -14.025 1.00 86.56 92 GLN A N 1
ATOM 729 C CA . GLN A 1 92 ? 8.190 5.788 -12.804 1.00 86.56 92 GLN A CA 1
ATOM 730 C C . GLN A 1 92 ? 6.716 6.154 -12.599 1.00 86.56 92 GLN A C 1
ATOM 732 O O . GLN A 1 92 ? 6.162 5.826 -11.553 1.00 86.56 92 GLN A O 1
ATOM 737 N N . ALA A 1 93 ? 6.057 6.723 -13.612 1.00 89.31 93 ALA A N 1
ATOM 738 C CA . ALA A 1 93 ? 4.643 7.092 -13.538 1.00 89.31 93 ALA A CA 1
ATOM 739 C C . ALA A 1 93 ? 3.746 5.882 -13.231 1.00 89.31 93 ALA A C 1
ATOM 741 O O . ALA A 1 93 ? 2.799 5.973 -12.450 1.00 89.31 93 ALA A O 1
ATOM 742 N N . LYS A 1 94 ? 4.061 4.716 -13.809 1.00 89.62 94 LYS A N 1
ATOM 743 C CA . LYS A 1 94 ? 3.350 3.473 -13.499 1.00 89.62 94 LYS A CA 1
ATOM 744 C C . LYS A 1 94 ? 3.557 3.039 -12.046 1.00 89.62 94 LYS A C 1
ATOM 746 O O . LYS A 1 94 ? 2.603 2.614 -11.407 1.00 89.62 94 LYS A O 1
ATOM 751 N N . THR A 1 95 ? 4.782 3.148 -11.539 1.00 86.12 95 THR A N 1
ATOM 752 C CA . THR A 1 95 ? 5.118 2.788 -10.152 1.00 86.12 95 THR A CA 1
ATOM 753 C C . THR A 1 95 ? 4.397 3.701 -9.158 1.00 86.12 95 THR A C 1
ATOM 755 O O . THR A 1 95 ? 3.855 3.214 -8.169 1.00 86.12 95 THR A O 1
ATOM 758 N N . GLU A 1 96 ? 4.331 5.004 -9.443 1.00 85.12 96 GLU A N 1
ATOM 759 C CA . GLU A 1 96 ? 3.560 5.977 -8.657 1.00 85.12 96 GLU A CA 1
ATOM 760 C C . GLU A 1 96 ? 2.060 5.641 -8.670 1.00 85.12 96 GLU A C 1
ATOM 762 O O . GLU A 1 96 ? 1.446 5.535 -7.611 1.00 85.12 96 GLU A O 1
ATOM 767 N N . ALA A 1 97 ? 1.482 5.353 -9.841 1.00 90.19 97 ALA A N 1
ATOM 768 C CA . ALA A 1 97 ? 0.071 4.978 -9.952 1.00 90.19 97 ALA A CA 1
ATOM 769 C C . ALA A 1 97 ? -0.272 3.663 -9.219 1.00 90.19 97 ALA A C 1
ATOM 771 O O . ALA A 1 97 ? -1.338 3.544 -8.614 1.00 90.19 97 ALA A O 1
ATOM 772 N N . GLU A 1 98 ? 0.619 2.667 -9.261 1.00 88.31 98 GLU A N 1
ATOM 773 C CA . GLU A 1 98 ? 0.468 1.416 -8.505 1.00 88.31 98 GLU A CA 1
ATOM 774 C C . GLU A 1 98 ? 0.514 1.668 -6.987 1.00 88.31 98 GLU A C 1
ATOM 776 O O . GLU A 1 98 ? -0.234 1.036 -6.235 1.00 88.31 98 GLU A O 1
ATOM 781 N N . LEU A 1 99 ? 1.353 2.606 -6.532 1.00 85.56 99 LEU A N 1
ATOM 782 C CA . LEU A 1 99 ? 1.443 2.994 -5.125 1.00 85.56 99 LEU A CA 1
ATOM 783 C C . LEU A 1 99 ? 0.195 3.751 -4.652 1.00 85.56 99 LEU A C 1
ATOM 785 O O . LEU A 1 99 ? -0.321 3.444 -3.576 1.00 85.56 99 LEU A O 1
ATOM 789 N N . ASP A 1 100 ? -0.318 4.677 -5.460 1.00 88.81 100 ASP A N 1
ATOM 790 C CA . ASP A 1 100 ? -1.567 5.392 -5.179 1.00 88.81 100 ASP A CA 1
ATOM 791 C C . ASP A 1 100 ? -2.742 4.415 -5.061 1.00 88.81 100 ASP A C 1
ATOM 793 O O . ASP A 1 100 ? -3.502 4.449 -4.089 1.00 88.81 100 ASP A O 1
ATOM 797 N N . GLN A 1 101 ? -2.850 3.477 -6.008 1.00 92.56 101 GLN A N 1
ATOM 798 C CA . GLN A 1 101 ? -3.884 2.447 -5.979 1.00 92.56 101 GLN A CA 1
ATOM 799 C C . GLN A 1 101 ? -3.754 1.543 -4.743 1.00 92.56 101 GLN A C 1
ATOM 801 O O . GLN A 1 101 ? -4.764 1.152 -4.152 1.00 92.56 101 GLN A O 1
ATOM 806 N N . TYR A 1 102 ? -2.526 1.201 -4.344 1.00 89.62 102 TYR A N 1
ATOM 807 C CA . TYR A 1 102 ? -2.273 0.449 -3.117 1.00 89.62 102 TYR A CA 1
ATOM 808 C C . TYR A 1 102 ? -2.748 1.217 -1.878 1.00 89.62 102 TYR A C 1
ATOM 810 O O . TYR A 1 102 ? -3.486 0.654 -1.068 1.00 89.62 102 TYR A O 1
ATOM 818 N N . LEU A 1 103 ? -2.385 2.500 -1.749 1.00 89.25 103 LEU A N 1
ATOM 819 C CA . LEU A 1 103 ? -2.807 3.340 -0.627 1.00 89.25 103 LEU A CA 1
ATOM 820 C C . LEU A 1 103 ? -4.334 3.412 -0.533 1.00 89.25 103 LEU A C 1
ATOM 822 O O . LEU A 1 103 ? -4.879 3.242 0.558 1.00 89.25 103 LEU A O 1
ATOM 826 N N . GLU A 1 104 ? -5.024 3.642 -1.650 1.00 93.62 104 GLU A N 1
ATOM 827 C CA . GLU A 1 104 ? -6.486 3.731 -1.677 1.00 93.62 104 GLU A CA 1
ATOM 828 C C . GLU A 1 104 ? -7.133 2.419 -1.207 1.00 93.62 104 GLU A C 1
ATOM 830 O O . GLU A 1 104 ? -7.984 2.423 -0.314 1.00 93.62 104 GLU A O 1
ATOM 835 N N . GLN A 1 105 ? -6.677 1.278 -1.734 1.00 95.81 105 GLN A N 1
ATOM 836 C CA . GLN A 1 105 ? -7.212 -0.035 -1.364 1.00 95.81 105 GLN A CA 1
ATOM 837 C C . GLN A 1 105 ? -6.980 -0.381 0.108 1.00 95.81 105 GLN A C 1
ATOM 839 O O . GLN A 1 105 ? -7.890 -0.892 0.768 1.00 95.81 105 GLN A O 1
ATOM 844 N N . GLU A 1 106 ? -5.775 -0.144 0.627 1.00 93.56 106 GLU A N 1
ATOM 845 C CA . GLU A 1 106 ? -5.470 -0.419 2.032 1.00 93.56 106 GLU A CA 1
ATOM 846 C C . GLU A 1 106 ? -6.212 0.546 2.963 1.00 93.56 106 GLU A C 1
ATOM 848 O O . GLU A 1 106 ? -6.740 0.112 3.989 1.00 93.56 106 GLU A O 1
ATOM 853 N N . SER A 1 107 ? -6.372 1.811 2.566 1.00 93.38 107 SER A N 1
ATOM 854 C CA . SER A 1 107 ? -7.168 2.793 3.313 1.00 93.38 107 SER A CA 1
ATOM 855 C C . SER A 1 107 ? -8.641 2.383 3.395 1.00 93.38 107 SER A C 1
ATOM 857 O O . SER A 1 107 ? -9.229 2.414 4.476 1.00 93.38 107 SER A O 1
ATOM 859 N N . GLU A 1 108 ? -9.244 1.926 2.290 1.00 97.06 108 GLU A N 1
ATOM 860 C CA . GLU A 1 108 ? -10.625 1.426 2.300 1.00 97.06 108 GLU A CA 1
ATOM 861 C C . GLU A 1 108 ? -10.800 0.201 3.205 1.00 97.06 108 GLU A C 1
ATOM 863 O O . GLU A 1 108 ? -11.799 0.082 3.924 1.00 97.06 108 GLU A O 1
ATOM 868 N N . LYS A 1 109 ? -9.855 -0.745 3.157 1.00 96.56 109 LYS A N 1
ATOM 869 C CA . LYS A 1 109 ? -9.893 -1.936 4.017 1.00 96.56 109 LYS A CA 1
ATOM 870 C C . LYS A 1 109 ? -9.796 -1.542 5.485 1.00 96.56 109 LYS A C 1
ATOM 872 O O . LYS A 1 109 ? -10.561 -2.067 6.299 1.00 96.56 109 LYS A O 1
ATOM 877 N N . LEU A 1 110 ? -8.884 -0.625 5.803 1.00 95.19 110 LEU A N 1
ATOM 878 C CA . LEU A 1 110 ? -8.661 -0.146 7.157 1.00 95.19 110 LEU A CA 1
ATOM 879 C C . LEU A 1 110 ? -9.889 0.589 7.700 1.00 95.19 110 LEU A C 1
ATOM 881 O O . LEU A 1 110 ? -10.317 0.293 8.814 1.00 95.19 110 LEU A O 1
ATOM 885 N N . ASP A 1 111 ? -10.514 1.457 6.900 1.00 95.69 111 ASP A N 1
ATOM 886 C CA . ASP A 1 111 ? -11.743 2.161 7.282 1.00 95.69 111 ASP A CA 1
ATOM 887 C C . ASP A 1 111 ? -12.898 1.181 7.540 1.00 95.69 111 ASP A C 1
ATOM 889 O O . ASP A 1 111 ? -13.535 1.235 8.595 1.00 95.69 111 ASP A O 1
ATOM 893 N N . ARG A 1 112 ? -13.126 0.205 6.648 1.00 97.44 112 ARG A N 1
ATOM 894 C CA . ARG A 1 112 ? -14.166 -0.824 6.855 1.00 97.44 112 ARG A CA 1
ATOM 895 C C . ARG A 1 112 ? -13.924 -1.621 8.134 1.00 97.44 112 ARG A C 1
ATOM 897 O O . ARG A 1 112 ? -14.833 -1.773 8.951 1.00 97.44 112 ARG A O 1
ATOM 904 N N . TRP A 1 113 ? -12.694 -2.089 8.338 1.00 96.19 113 TRP A N 1
ATOM 905 C CA . TRP A 1 113 ? -12.320 -2.804 9.555 1.00 96.19 113 TRP A CA 1
ATOM 906 C C . TRP A 1 113 ? -12.511 -1.940 10.810 1.00 96.19 113 TRP A C 1
ATOM 908 O O . TRP A 1 113 ? -13.072 -2.409 11.806 1.00 96.19 113 TRP A O 1
ATOM 918 N N . ALA A 1 114 ? -12.103 -0.670 10.764 1.00 96.75 114 ALA A N 1
ATOM 919 C CA . ALA A 1 114 ? -12.252 0.275 11.862 1.00 96.75 114 ALA A CA 1
ATOM 920 C C . ALA A 1 114 ? -13.728 0.520 12.203 1.00 96.75 114 ALA A C 1
ATOM 922 O O . ALA A 1 114 ? -14.096 0.517 13.383 1.00 96.75 114 ALA A O 1
ATOM 923 N N . GLN A 1 115 ? -14.581 0.701 11.194 1.00 97.00 115 GLN A N 1
ATOM 924 C CA . GLN A 1 115 ? -16.023 0.879 11.362 1.00 97.00 115 GLN A CA 1
ATOM 925 C C . GLN A 1 115 ? -16.667 -0.350 12.007 1.00 97.00 115 GLN A C 1
ATOM 927 O O . GLN A 1 115 ? -17.372 -0.211 13.013 1.00 97.00 115 GLN A O 1
ATOM 932 N N . ASP A 1 116 ? -16.379 -1.547 11.492 1.00 96.88 116 ASP A N 1
ATOM 933 C CA . ASP A 1 116 ? -16.911 -2.800 12.031 1.00 96.88 116 ASP A CA 1
ATOM 934 C C . ASP A 1 116 ? -16.462 -3.024 13.479 1.00 96.88 116 ASP A C 1
ATOM 936 O O . ASP A 1 116 ? -17.277 -3.343 14.353 1.00 96.88 116 ASP A O 1
ATOM 940 N N . ARG A 1 117 ? -15.179 -2.777 13.771 1.00 95.00 117 ARG A N 1
ATOM 941 C CA . ARG A 1 117 ? -14.620 -2.914 15.120 1.00 95.00 117 ARG A CA 1
ATOM 942 C C . ARG A 1 117 ? -15.252 -1.922 16.099 1.00 95.00 117 ARG A C 1
ATOM 944 O O . ARG A 1 117 ? -15.657 -2.329 17.191 1.00 95.00 117 ARG A O 1
ATOM 951 N N . ARG A 1 118 ? -15.384 -0.644 15.716 1.00 95.25 118 ARG A N 1
ATOM 952 C CA . ARG A 1 118 ? -16.041 0.390 16.541 1.00 95.25 118 ARG A CA 1
ATOM 953 C C . ARG A 1 118 ? -17.502 0.032 16.805 1.00 95.25 118 ARG A C 1
ATOM 955 O O . ARG A 1 118 ? -17.947 0.125 17.948 1.00 95.25 118 ARG A O 1
ATOM 962 N N . LYS A 1 119 ? -18.230 -0.412 15.777 1.00 96.56 119 LYS A N 1
ATOM 963 C CA . LYS A 1 119 ? -19.643 -0.795 15.883 1.00 96.56 119 LYS A CA 1
ATOM 964 C C . LYS A 1 119 ? -19.845 -1.986 16.817 1.00 96.56 119 LYS A C 1
ATOM 966 O O . LYS A 1 119 ? -20.728 -1.933 17.668 1.00 96.56 119 LYS A O 1
ATOM 971 N N . ALA A 1 120 ? -19.027 -3.031 16.692 1.00 95.62 120 ALA A N 1
ATOM 972 C CA . ALA A 1 120 ? -19.121 -4.217 17.542 1.00 95.62 120 ALA A CA 1
ATOM 973 C C . ALA A 1 120 ? -18.881 -3.893 19.029 1.00 95.62 120 ALA A C 1
ATOM 975 O O . ALA A 1 120 ? -19.628 -4.343 19.900 1.00 95.62 120 ALA A O 1
ATOM 976 N N . LEU A 1 121 ? -17.870 -3.068 19.321 1.00 94.44 121 LEU A N 1
ATOM 977 C CA . LEU A 1 121 ? -17.554 -2.653 20.689 1.00 94.44 121 LEU A CA 1
ATOM 978 C C . LEU A 1 121 ? -18.623 -1.720 21.270 1.00 94.44 121 LEU A C 1
ATOM 980 O O . LEU A 1 121 ? -19.046 -1.918 22.408 1.00 94.44 121 LEU A O 1
ATOM 984 N N . MET A 1 122 ? -19.121 -0.760 20.482 1.00 95.56 122 MET A N 1
ATOM 985 C CA . MET A 1 122 ? -20.202 0.129 20.920 1.00 95.56 122 MET A CA 1
ATOM 986 C C . MET A 1 122 ? -21.496 -0.643 21.202 1.00 95.56 122 MET A C 1
ATOM 988 O O . MET A 1 122 ? -22.131 -0.405 22.223 1.00 95.56 122 MET A O 1
ATOM 992 N N . ALA A 1 123 ? -21.839 -1.631 20.368 1.00 97.31 123 ALA A N 1
ATOM 993 C CA . ALA A 1 123 ? -23.013 -2.473 20.595 1.00 97.31 123 ALA A CA 1
ATOM 994 C C . ALA A 1 123 ? -22.960 -3.194 21.953 1.00 97.31 123 ALA A C 1
ATOM 996 O O . ALA A 1 123 ? -23.976 -3.303 22.632 1.00 97.31 123 ALA A O 1
ATOM 997 N N . THR A 1 124 ? -21.769 -3.631 22.377 1.00 95.88 124 THR A N 1
ATOM 998 C CA . THR A 1 124 ? -21.570 -4.264 23.692 1.00 95.88 124 THR A CA 1
ATOM 999 C C . THR A 1 124 ? -21.807 -3.272 24.835 1.00 95.88 124 THR A C 1
ATOM 1001 O O . THR A 1 124 ? -22.428 -3.617 25.841 1.00 95.88 124 THR A O 1
ATOM 1004 N N . VAL A 1 125 ? -21.334 -2.029 24.688 1.00 97.12 125 VAL A N 1
ATOM 1005 C CA . VAL A 1 125 ? -21.555 -0.957 25.673 1.00 97.12 125 VAL A CA 1
ATOM 1006 C C . VAL A 1 125 ? -23.044 -0.618 25.777 1.00 97.12 125 VAL A C 1
ATOM 1008 O O . VAL A 1 125 ? -23.581 -0.593 26.887 1.00 97.12 125 VAL A O 1
ATOM 1011 N N . ASP A 1 126 ? -23.715 -0.430 24.639 1.00 97.75 126 ASP A N 1
ATOM 1012 C CA . ASP A 1 126 ? -25.143 -0.104 24.571 1.00 97.75 126 ASP A CA 1
ATOM 1013 C C . ASP A 1 126 ? -26.012 -1.217 25.175 1.00 97.75 126 ASP A C 1
ATOM 1015 O O . ASP A 1 126 ? -26.950 -0.944 25.931 1.00 97.75 126 ASP A O 1
ATOM 1019 N N . GLU A 1 127 ? -25.679 -2.483 24.899 1.00 97.62 127 GLU A N 1
ATOM 1020 C CA . GLU A 1 127 ? -26.371 -3.636 25.477 1.00 97.62 127 GLU A CA 1
ATOM 1021 C C . GLU A 1 127 ? -26.235 -3.660 27.007 1.00 97.62 127 GLU A C 1
ATOM 1023 O O . GLU A 1 127 ? -27.226 -3.843 27.720 1.00 97.62 127 GLU A O 1
ATOM 1028 N N . LEU A 1 128 ? -25.028 -3.429 27.533 1.00 97.44 128 LEU A N 1
ATOM 1029 C CA . LEU A 1 128 ? -24.790 -3.379 28.976 1.00 97.44 128 LEU A CA 1
ATOM 1030 C C . LEU A 1 128 ? -25.519 -2.205 29.635 1.00 97.44 128 LEU A C 1
ATOM 1032 O O . LEU A 1 128 ? -26.060 -2.367 30.732 1.00 97.44 128 LEU A O 1
ATOM 1036 N N . ASP A 1 129 ? -25.580 -1.044 28.983 1.00 97.62 129 ASP A N 1
ATOM 1037 C CA . ASP A 1 129 ? -26.342 0.101 29.481 1.00 97.62 129 ASP A CA 1
ATOM 1038 C C . ASP A 1 129 ? -27.847 -0.192 29.542 1.00 97.62 129 ASP A C 1
ATOM 1040 O O . ASP A 1 129 ? -28.500 0.151 30.538 1.00 97.62 129 ASP A O 1
ATOM 1044 N N . GLU A 1 130 ? -28.404 -0.873 28.539 1.00 97.94 130 GLU A N 1
ATOM 1045 C CA . GLU A 1 130 ? -29.811 -1.277 28.555 1.00 97.94 130 GLU A CA 1
ATOM 1046 C C . GLU A 1 130 ? -30.086 -2.349 29.620 1.00 97.94 130 GLU A C 1
ATOM 1048 O O . GLU A 1 130 ? -31.035 -2.219 30.402 1.00 97.94 130 GLU A O 1
ATOM 1053 N N . GLN A 1 131 ? -29.205 -3.347 29.755 1.00 96.62 131 GLN A N 1
ATOM 1054 C CA . GLN A 1 131 ? -29.279 -4.334 30.838 1.00 96.62 131 GLN A CA 1
ATOM 1055 C C . GLN A 1 131 ? -29.245 -3.652 32.214 1.00 96.62 131 GLN A C 1
ATOM 1057 O O . GLN A 1 131 ? -30.068 -3.959 33.078 1.00 96.62 131 GLN A O 1
ATOM 1062 N N . ILE A 1 132 ? -28.351 -2.678 32.424 1.00 97.12 132 ILE A N 1
ATOM 1063 C CA . ILE A 1 132 ? -28.266 -1.893 33.665 1.00 97.12 132 ILE A CA 1
ATOM 1064 C C . ILE A 1 132 ? -29.569 -1.126 33.924 1.00 97.12 132 ILE A C 1
ATOM 1066 O O . ILE A 1 132 ? -30.038 -1.086 35.068 1.00 97.12 132 ILE A O 1
ATOM 1070 N N . ARG A 1 133 ? -30.167 -0.508 32.898 1.00 97.12 133 ARG A N 1
ATOM 1071 C CA . ARG A 1 133 ? -31.438 0.227 33.024 1.00 97.12 133 ARG A CA 1
ATOM 1072 C C . ARG A 1 133 ? -32.592 -0.698 33.400 1.00 97.12 133 ARG A C 1
ATOM 1074 O O . ARG A 1 133 ? -33.298 -0.392 34.368 1.00 97.12 133 ARG A O 1
ATOM 1081 N N . SER A 1 134 ? -32.750 -1.823 32.699 1.00 95.94 134 SER A N 1
ATOM 1082 C CA . SER A 1 134 ? -33.783 -2.821 33.009 1.00 95.94 134 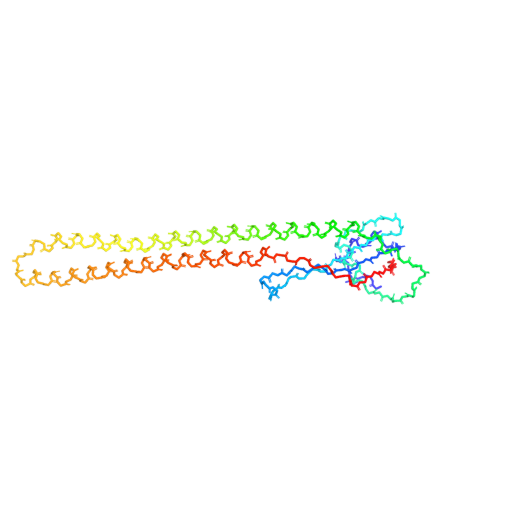SER A CA 1
ATOM 1083 C C . SER A 1 134 ? -33.601 -3.368 34.423 1.00 95.94 134 SER A C 1
ATOM 1085 O O . SER A 1 134 ? -34.518 -3.317 35.247 1.00 95.94 134 SER A O 1
ATOM 1087 N N . TYR A 1 135 ? -32.371 -3.749 34.769 1.00 94.62 135 TYR A N 1
ATOM 1088 C CA . TYR A 1 135 ? -32.044 -4.291 36.082 1.00 94.62 135 TYR A CA 1
ATOM 1089 C C . TYR A 1 135 ? -32.310 -3.287 37.216 1.00 94.62 135 TYR A C 1
ATOM 1091 O O . TYR A 1 135 ? -32.852 -3.639 38.266 1.00 94.62 135 TYR A O 1
ATOM 1099 N N . LYS A 1 136 ? -32.000 -1.996 37.012 1.00 93.06 136 LYS A N 1
ATOM 1100 C CA . LYS A 1 136 ? -32.335 -0.920 37.967 1.00 93.06 136 LYS A CA 1
ATOM 1101 C C . LYS A 1 136 ? -33.844 -0.783 38.176 1.00 93.06 136 LYS A C 1
ATOM 1103 O O . LYS A 1 136 ? -34.258 -0.441 39.286 1.00 93.06 136 LYS A O 1
ATOM 1108 N N . LYS A 1 137 ? -34.662 -1.013 37.145 1.00 93.88 137 LYS A N 1
ATOM 1109 C CA . LYS A 1 137 ? -36.129 -0.964 37.235 1.00 93.88 137 LYS A CA 1
ATOM 1110 C C . LYS A 1 137 ? -36.673 -2.142 38.046 1.00 93.88 137 LYS A C 1
ATOM 1112 O O . LYS A 1 137 ? -37.477 -1.917 38.947 1.00 93.88 137 LYS A O 1
ATOM 1117 N N . GLU A 1 138 ? -36.189 -3.351 37.782 1.00 91.62 138 GLU A N 1
ATOM 1118 C CA . GLU A 1 138 ? -36.568 -4.572 38.509 1.00 91.62 138 GLU A CA 1
ATOM 1119 C C . GLU A 1 138 ? -36.150 -4.511 39.983 1.00 91.62 138 GLU A C 1
ATOM 1121 O O . GLU A 1 138 ? -36.963 -4.733 40.881 1.00 91.62 138 GLU A O 1
ATOM 1126 N N . ALA A 1 139 ? -34.914 -4.085 40.261 1.00 90.69 139 ALA A N 1
ATOM 1127 C CA . ALA A 1 139 ? -34.382 -3.995 41.620 1.00 90.69 139 ALA A CA 1
ATOM 1128 C C . ALA A 1 139 ? -35.178 -3.044 42.539 1.00 90.69 139 ALA A C 1
ATOM 1130 O O . ALA A 1 139 ? -35.167 -3.210 43.762 1.00 90.69 139 ALA A O 1
ATOM 1131 N N . ARG A 1 140 ? -35.880 -2.046 41.978 1.00 89.56 140 ARG A N 1
ATOM 1132 C CA . ARG A 1 140 ? -36.750 -1.129 42.743 1.00 89.56 140 ARG A CA 1
ATOM 1133 C C . ARG A 1 140 ? -38.017 -1.805 43.273 1.00 89.56 140 ARG A C 1
ATOM 1135 O O . ARG A 1 140 ? -38.581 -1.300 44.238 1.00 89.56 140 ARG A O 1
ATOM 1142 N N . GLN A 1 141 ? -38.450 -2.912 42.671 1.00 92.00 141 GLN A N 1
ATOM 1143 C CA . GLN A 1 141 ? -39.676 -3.629 43.045 1.00 92.00 141 GLN A CA 1
ATOM 1144 C C . GLN A 1 141 ? -39.455 -4.671 44.155 1.00 92.00 141 GLN A C 1
ATOM 1146 O O . GLN A 1 141 ? -40.415 -5.251 44.653 1.00 92.00 141 GLN A O 1
ATOM 1151 N N . LEU A 1 142 ? -38.204 -4.898 44.571 1.00 90.81 142 LEU A N 1
ATOM 1152 C CA . LEU A 1 142 ? -37.858 -5.891 45.588 1.00 90.81 142 LEU A CA 1
ATOM 1153 C C . LEU A 1 142 ? -38.406 -5.508 46.970 1.00 90.81 142 LEU A C 1
ATOM 1155 O O . LEU A 1 142 ? -38.281 -4.359 47.414 1.00 90.81 142 LEU A O 1
ATOM 1159 N N . ALA A 1 143 ? -38.969 -6.488 47.675 1.00 85.25 143 ALA A N 1
ATOM 1160 C CA . ALA A 1 143 ? -39.643 -6.277 48.953 1.00 85.25 143 ALA A CA 1
ATOM 1161 C C . ALA A 1 143 ? -38.675 -6.390 50.142 1.00 85.25 143 ALA A C 1
ATOM 1163 O O . ALA A 1 143 ? -38.768 -5.605 51.090 1.00 85.25 143 ALA A O 1
ATOM 1164 N N . SER A 1 144 ? -37.706 -7.311 50.081 1.00 92.56 144 SER A N 1
ATOM 1165 C CA . SER A 1 144 ? -36.798 -7.598 51.195 1.00 92.56 144 SER A CA 1
ATOM 1166 C C . SER A 1 144 ? -35.482 -6.820 51.126 1.00 92.56 144 SER A C 1
ATOM 1168 O O . SER A 1 144 ? -34.893 -6.600 50.067 1.00 92.56 144 SER A O 1
ATOM 1170 N N . THR A 1 145 ? -34.954 -6.446 52.292 1.00 86.44 145 THR A N 1
ATOM 1171 C CA . THR A 1 145 ? -33.616 -5.847 52.423 1.00 86.44 145 THR A CA 1
ATOM 1172 C C . THR A 1 145 ? -32.518 -6.780 51.907 1.00 86.44 145 THR A C 1
ATOM 1174 O O . THR A 1 145 ? -31.571 -6.309 51.276 1.00 86.44 145 THR A O 1
ATOM 1177 N N . ALA A 1 146 ? -32.647 -8.094 52.122 1.00 90.75 146 ALA A N 1
ATOM 1178 C CA . ALA A 1 146 ? -31.675 -9.075 51.638 1.00 90.75 146 ALA A CA 1
ATOM 1179 C C . ALA A 1 146 ? -31.625 -9.105 50.099 1.00 90.75 146 ALA A C 1
ATOM 1181 O O . ALA A 1 146 ? -30.544 -9.041 49.510 1.00 90.75 146 ALA A O 1
ATOM 1182 N N . GLU A 1 147 ? -32.793 -9.092 49.452 1.00 90.69 147 GLU A N 1
ATOM 1183 C CA . GLU A 1 147 ? -32.927 -9.032 47.991 1.00 90.69 147 GLU A CA 1
ATOM 1184 C C . GLU A 1 147 ? -32.336 -7.732 47.433 1.00 90.69 147 GLU A C 1
ATOM 1186 O O . GLU A 1 147 ? -31.562 -7.758 46.478 1.00 90.69 147 GLU A O 1
ATOM 1191 N N . LYS A 1 148 ? -32.609 -6.588 48.077 1.00 88.19 148 LYS A N 1
ATOM 1192 C CA . LYS A 1 148 ? -32.041 -5.285 47.685 1.00 88.19 148 LYS A CA 1
ATOM 1193 C C . LYS A 1 148 ? -30.514 -5.260 47.770 1.00 88.19 148 LYS A C 1
ATOM 1195 O O . LYS A 1 148 ? -29.865 -4.650 46.918 1.00 88.19 148 LYS A O 1
ATOM 1200 N N . ILE A 1 149 ? -29.922 -5.897 48.784 1.00 91.31 149 ILE A N 1
ATOM 1201 C CA . ILE A 1 149 ? -28.459 -6.002 48.912 1.00 91.31 149 ILE A CA 1
ATOM 1202 C C . ILE A 1 149 ? -27.886 -6.859 47.783 1.00 91.31 149 ILE A C 1
ATOM 1204 O O . ILE A 1 149 ? -26.902 -6.452 47.160 1.00 91.31 149 ILE A O 1
ATOM 1208 N N . GLN A 1 150 ? -28.497 -8.012 47.494 1.00 92.81 150 GLN A N 1
ATOM 1209 C CA . GLN A 1 150 ? -28.047 -8.874 46.402 1.00 92.81 150 GLN A CA 1
ATOM 1210 C C . GLN A 1 150 ? -28.168 -8.162 45.051 1.00 92.81 150 GLN A C 1
ATOM 1212 O O . GLN A 1 150 ? -27.212 -8.151 44.275 1.00 92.81 150 GLN A O 1
ATOM 1217 N N . ALA A 1 151 ? -29.275 -7.456 44.819 1.00 92.19 151 ALA A N 1
ATOM 1218 C CA . ALA A 1 151 ? -29.468 -6.676 43.608 1.00 92.19 151 ALA A CA 1
ATOM 1219 C C . ALA A 1 151 ? -28.403 -5.584 43.439 1.00 92.19 151 ALA A C 1
ATOM 1221 O O . ALA A 1 151 ? -27.825 -5.452 42.364 1.00 92.19 151 ALA A O 1
ATOM 1222 N N . LYS A 1 152 ? -28.046 -4.857 44.506 1.00 91.94 152 LYS A N 1
ATOM 1223 C CA . LYS A 1 152 ? -26.944 -3.879 44.458 1.00 91.94 152 LYS A CA 1
ATOM 1224 C C . LYS A 1 152 ? -25.590 -4.511 44.112 1.00 91.94 152 LYS A C 1
ATOM 1226 O O . LYS A 1 152 ? -24.782 -3.861 43.452 1.00 91.94 152 LYS A O 1
ATOM 1231 N N . LYS A 1 153 ? -25.314 -5.743 44.560 1.00 94.31 153 LYS A N 1
ATOM 1232 C CA . LYS A 1 153 ? -24.067 -6.452 44.223 1.00 94.31 153 LYS A CA 1
ATOM 1233 C C . LYS A 1 153 ? -24.014 -6.824 42.745 1.00 94.31 153 LYS A C 1
ATOM 1235 O O . LYS A 1 153 ? -22.998 -6.562 42.111 1.00 94.31 153 LYS A O 1
ATOM 1240 N N . GLU A 1 154 ? -25.086 -7.395 42.204 1.00 94.88 154 GLU A N 1
ATOM 1241 C CA . GLU A 1 154 ? -25.154 -7.745 40.779 1.00 94.88 154 GLU A CA 1
ATOM 1242 C C . GLU A 1 154 ? -25.118 -6.502 39.886 1.00 94.88 154 GLU A C 1
ATOM 1244 O O . GLU A 1 154 ? -24.385 -6.478 38.901 1.00 94.88 154 GLU A O 1
ATOM 1249 N N . LEU A 1 155 ? -25.791 -5.419 40.291 1.00 95.38 155 LEU A N 1
ATOM 1250 C CA . LEU A 1 155 ? -25.729 -4.149 39.573 1.00 95.38 155 LEU A CA 1
ATOM 1251 C C . LEU A 1 155 ? -24.288 -3.630 39.450 1.00 95.38 155 LEU A C 1
ATOM 1253 O O . LEU A 1 155 ? -23.864 -3.248 38.365 1.00 95.38 155 LEU A O 1
ATOM 1257 N N . ARG A 1 156 ? -23.505 -3.686 40.537 1.00 96.31 156 ARG A N 1
ATOM 1258 C CA . ARG A 1 156 ? -22.082 -3.308 40.504 1.00 96.31 156 ARG A CA 1
ATOM 1259 C C . ARG A 1 156 ? -21.257 -4.175 39.553 1.00 96.31 156 ARG A C 1
ATOM 1261 O O . ARG A 1 156 ? -20.263 -3.692 39.024 1.00 96.31 156 ARG A O 1
ATOM 1268 N N . LYS A 1 157 ? -21.616 -5.448 39.356 1.00 97.00 157 LYS A N 1
ATOM 1269 C CA . LYS A 1 157 ? -20.927 -6.310 38.383 1.00 97.00 157 LYS A CA 1
ATOM 1270 C C . LYS A 1 157 ? -21.238 -5.881 36.951 1.00 97.00 157 LYS A C 1
ATOM 1272 O O . LYS A 1 157 ? -20.320 -5.849 36.142 1.00 97.00 157 LYS A O 1
ATOM 1277 N N . LEU A 1 158 ? -22.495 -5.544 36.650 1.00 96.75 158 LEU A N 1
ATOM 1278 C CA . LEU A 1 158 ? -22.886 -5.026 35.334 1.00 96.75 158 LEU A CA 1
ATOM 1279 C C . LEU A 1 158 ? -22.207 -3.684 35.037 1.00 96.75 158 LEU A C 1
ATOM 1281 O O . LEU A 1 158 ? -21.650 -3.510 33.960 1.00 96.75 158 LEU A O 1
ATOM 1285 N N . GLU A 1 159 ? -22.176 -2.774 36.016 1.00 96.81 159 GLU A N 1
ATOM 1286 C CA . GLU A 1 159 ? -21.492 -1.480 35.883 1.00 96.81 159 GLU A CA 1
ATOM 1287 C C . GLU A 1 159 ? -19.988 -1.661 35.617 1.00 96.81 159 GLU A C 1
ATOM 1289 O O . GLU A 1 159 ? -19.465 -1.040 34.700 1.00 96.81 159 GLU A O 1
ATOM 1294 N N . ARG A 1 160 ? -19.315 -2.588 36.319 1.00 97.88 160 ARG A N 1
ATOM 1295 C CA . ARG A 1 160 ? -17.907 -2.929 36.032 1.00 97.88 160 ARG A CA 1
ATOM 1296 C C . ARG A 1 160 ? -17.705 -3.469 34.619 1.00 97.88 160 ARG A C 1
ATOM 1298 O O . ARG A 1 160 ? -16.809 -3.006 33.934 1.00 97.88 160 ARG A O 1
ATOM 1305 N N . LYS A 1 161 ? -18.554 -4.399 34.168 1.00 97.62 161 LYS A N 1
ATOM 1306 C CA . LYS A 1 161 ? -18.474 -4.937 32.799 1.00 97.62 161 LYS A CA 1
ATOM 1307 C C . LYS A 1 161 ? -18.603 -3.841 31.743 1.00 97.62 161 LYS A C 1
ATOM 1309 O O . LYS A 1 161 ? -17.907 -3.887 30.737 1.00 97.62 161 LYS A O 1
ATOM 1314 N N . ARG A 1 162 ? -19.489 -2.866 31.965 1.00 97.81 162 ARG A N 1
ATOM 1315 C CA . ARG A 1 162 ? -19.641 -1.717 31.067 1.00 97.81 162 ARG A CA 1
ATOM 1316 C C . ARG A 1 162 ? -18.390 -0.843 31.074 1.00 97.81 162 ARG A C 1
ATOM 1318 O O . ARG A 1 162 ? -17.943 -0.433 30.010 1.00 97.81 162 ARG A O 1
ATOM 1325 N N . ASP A 1 163 ? -17.829 -0.569 32.248 1.00 97.69 163 ASP A N 1
ATOM 1326 C CA . ASP A 1 163 ? -16.602 0.225 32.364 1.00 97.69 163 ASP A CA 1
ATOM 1327 C C . ASP A 1 163 ? -15.420 -0.473 31.657 1.00 97.69 163 ASP A C 1
ATOM 1329 O O . ASP A 1 163 ? -14.670 0.180 30.931 1.00 97.69 163 ASP A O 1
ATOM 1333 N N . ASP A 1 164 ? -15.310 -1.800 31.783 1.00 97.94 164 ASP A N 1
ATOM 1334 C CA . ASP A 1 164 ? -14.320 -2.615 31.068 1.00 97.94 164 ASP A CA 1
ATOM 1335 C C . ASP A 1 164 ? -14.537 -2.559 29.540 1.00 97.94 164 ASP A C 1
ATOM 1337 O O . ASP A 1 164 ? -13.588 -2.338 28.787 1.00 97.94 164 ASP A O 1
ATOM 1341 N N . ALA A 1 165 ? -15.785 -2.681 29.070 1.00 96.81 165 ALA A N 1
ATOM 1342 C CA . ALA A 1 165 ? -16.124 -2.575 27.646 1.00 96.81 165 ALA A CA 1
ATOM 1343 C C . ALA A 1 165 ? -15.814 -1.179 27.070 1.00 96.81 165 ALA A C 1
ATOM 1345 O O . ALA A 1 165 ? -15.325 -1.054 25.946 1.00 96.81 165 ALA A O 1
ATOM 1346 N N . LEU A 1 166 ? -16.044 -0.118 27.850 1.00 96.94 166 LEU A N 1
ATOM 1347 C CA . LEU A 1 166 ? -15.698 1.248 27.459 1.00 96.94 166 LEU A CA 1
ATOM 1348 C C . LEU A 1 166 ? -14.176 1.443 27.384 1.00 96.94 166 LEU A C 1
ATOM 1350 O O . LEU A 1 166 ? -13.675 2.100 26.468 1.00 96.94 166 LEU A O 1
ATOM 1354 N N . ALA A 1 167 ? -13.427 0.850 28.317 1.00 97.62 167 ALA A N 1
ATOM 1355 C CA . ALA A 1 167 ? -11.970 0.850 28.270 1.00 97.62 167 ALA A CA 1
ATOM 1356 C C . ALA A 1 167 ? -11.446 0.120 27.019 1.00 97.62 167 ALA A C 1
ATOM 1358 O O . ALA A 1 167 ? -10.571 0.657 26.332 1.00 97.62 167 ALA A O 1
ATOM 1359 N N . GLU A 1 168 ? -12.019 -1.039 26.674 1.00 96.25 168 GLU A N 1
ATOM 1360 C CA . GLU A 1 168 ? -11.684 -1.766 25.441 1.00 96.25 168 GLU A CA 1
ATOM 1361 C C . GLU A 1 168 ? -11.997 -0.930 24.192 1.00 96.25 168 GLU A C 1
ATOM 1363 O O . GLU A 1 168 ? -11.162 -0.835 23.290 1.00 96.25 168 GLU A O 1
ATOM 1368 N N . TYR A 1 169 ? -13.151 -0.257 24.151 1.00 95.25 169 TYR A N 1
ATOM 1369 C CA . TYR A 1 169 ? -13.503 0.658 23.062 1.00 95.25 169 TYR A CA 1
ATOM 1370 C C . TYR A 1 169 ? -12.453 1.762 22.874 1.00 95.25 169 TYR A C 1
ATOM 1372 O O . TYR A 1 169 ? -11.973 1.992 21.759 1.00 95.25 169 TYR A O 1
ATOM 1380 N N . HIS A 1 170 ? -12.036 2.418 23.959 1.00 95.25 170 HIS A N 1
ATOM 1381 C CA . HIS A 1 170 ? -11.010 3.460 23.898 1.00 95.25 170 HIS A CA 1
ATOM 1382 C C . HIS A 1 170 ? -9.637 2.925 23.483 1.00 95.25 170 HIS A C 1
ATOM 1384 O O . HIS A 1 170 ? -8.930 3.591 22.723 1.00 95.25 170 HIS A O 1
ATOM 1390 N N . GLN A 1 171 ? -9.255 1.736 23.948 1.00 96.38 171 GLN A N 1
ATOM 1391 C CA . GLN A 1 171 ? -8.017 1.088 23.522 1.00 96.38 171 GLN A CA 1
ATOM 1392 C C . GLN A 1 171 ? -8.063 0.730 22.034 1.00 96.38 171 GLN A C 1
ATOM 1394 O O . GLN A 1 171 ? -7.103 0.990 21.312 1.00 96.38 171 GLN A O 1
ATOM 1399 N N . SER A 1 172 ? -9.190 0.197 21.561 1.00 94.44 172 SER A N 1
ATOM 1400 C CA . SER A 1 172 ? -9.376 -0.137 20.152 1.00 94.44 172 SER A CA 1
ATOM 1401 C C . SER A 1 172 ? -9.312 1.098 19.262 1.00 94.44 172 SER A C 1
ATOM 1403 O O . SER A 1 172 ? -8.784 1.007 18.160 1.00 94.44 172 SER A O 1
ATOM 1405 N N . LYS A 1 173 ? -9.808 2.252 19.725 1.00 93.25 173 LYS A N 1
ATOM 1406 C CA . LYS A 1 173 ? -9.683 3.510 18.981 1.00 93.25 173 LYS A CA 1
ATOM 1407 C C . LYS A 1 173 ? -8.215 3.886 18.758 1.00 93.25 173 LYS A C 1
ATOM 1409 O O . LYS A 1 173 ? -7.841 4.184 17.633 1.00 93.25 173 LYS A O 1
ATOM 1414 N N . LYS A 1 174 ? -7.388 3.797 19.804 1.00 96.19 174 LYS A N 1
ATOM 1415 C CA . LYS A 1 174 ? -5.944 4.060 19.697 1.00 96.19 174 LYS A CA 1
ATOM 1416 C C . LYS A 1 174 ? -5.239 3.070 18.773 1.00 96.19 174 LYS A C 1
ATOM 1418 O O . LYS A 1 174 ? -4.346 3.463 18.042 1.00 96.19 174 LYS A O 1
ATOM 1423 N N . ALA A 1 175 ? -5.631 1.797 18.810 1.00 94.69 175 ALA A N 1
ATOM 1424 C CA . ALA A 1 175 ? -5.064 0.784 17.923 1.00 94.69 175 ALA A CA 1
ATOM 1425 C C . ALA A 1 175 ? -5.406 1.051 16.446 1.00 94.69 175 ALA A C 1
ATOM 1427 O O . ALA A 1 175 ? -4.566 0.825 15.586 1.00 94.69 175 ALA A O 1
ATOM 1428 N N . ILE A 1 176 ? -6.613 1.555 16.161 1.00 93.81 176 ILE A N 1
ATOM 1429 C CA . ILE A 1 176 ? -6.998 1.988 14.811 1.00 93.81 176 ILE A CA 1
ATOM 1430 C C . ILE A 1 176 ? -6.131 3.171 14.362 1.00 93.81 176 ILE A C 1
ATOM 1432 O O . ILE A 1 176 ? -5.540 3.096 13.295 1.00 93.81 176 ILE A O 1
ATOM 1436 N N . GLU A 1 177 ? -6.002 4.210 15.196 1.00 94.56 177 GLU A N 1
ATOM 1437 C CA . GLU A 1 177 ? -5.157 5.385 14.904 1.00 94.56 177 GLU A CA 1
ATOM 1438 C C . GLU A 1 177 ? -3.697 4.970 14.623 1.00 94.56 177 GLU A C 1
ATOM 1440 O O . GLU A 1 177 ? -3.089 5.431 13.668 1.00 94.56 177 GLU A O 1
ATOM 1445 N N . GLN A 1 178 ? -3.152 4.025 15.396 1.00 96.31 178 GLN A N 1
ATOM 1446 C CA . GLN A 1 178 ? -1.799 3.498 15.178 1.00 96.31 178 GLN A CA 1
ATOM 1447 C C . GLN A 1 178 ? -1.637 2.745 13.853 1.00 96.31 178 GLN A C 1
ATOM 1449 O O . GLN A 1 178 ? -0.563 2.789 13.260 1.00 96.31 178 GLN A O 1
ATOM 1454 N N . GLU A 1 179 ? -2.663 2.022 13.405 1.00 93.94 179 GLU A N 1
ATOM 1455 C CA . GLU A 1 179 ? -2.611 1.308 12.128 1.00 93.94 179 GLU A CA 1
ATOM 1456 C C . GLU A 1 179 ? -2.764 2.278 10.944 1.00 93.94 179 GLU A C 1
ATOM 1458 O O . GLU A 1 179 ? -2.106 2.089 9.922 1.00 93.94 179 GLU A O 1
ATOM 1463 N N . GLU A 1 180 ? -3.559 3.345 11.103 1.00 91.88 180 GLU A N 1
ATOM 1464 C CA . GLU A 1 180 ? -3.654 4.456 10.141 1.00 91.88 180 GLU A CA 1
ATOM 1465 C C . GLU A 1 180 ? -2.292 5.148 9.979 1.00 91.88 180 GLU A C 1
ATOM 1467 O O . GLU A 1 180 ? -1.794 5.267 8.857 1.00 91.88 180 GLU A O 1
ATOM 1472 N N . ASP A 1 181 ? -1.644 5.512 11.091 1.00 93.69 181 ASP A N 1
ATOM 1473 C CA . ASP A 1 181 ? -0.298 6.097 11.082 1.00 93.69 181 ASP A CA 1
ATOM 1474 C C . ASP A 1 181 ? 0.720 5.146 10.432 1.00 93.69 181 ASP A C 1
ATOM 1476 O O . ASP A 1 181 ? 1.519 5.564 9.595 1.00 93.69 181 ASP A O 1
ATOM 1480 N N . ARG A 1 182 ? 0.657 3.841 10.744 1.00 93.12 182 ARG A N 1
ATOM 1481 C CA . ARG A 1 182 ? 1.569 2.845 10.159 1.00 93.12 182 ARG A CA 1
ATOM 1482 C C . ARG A 1 182 ? 1.419 2.743 8.642 1.00 93.12 182 ARG A C 1
ATOM 1484 O O . ARG A 1 182 ? 2.425 2.598 7.950 1.00 93.12 182 ARG A O 1
ATOM 1491 N N . LEU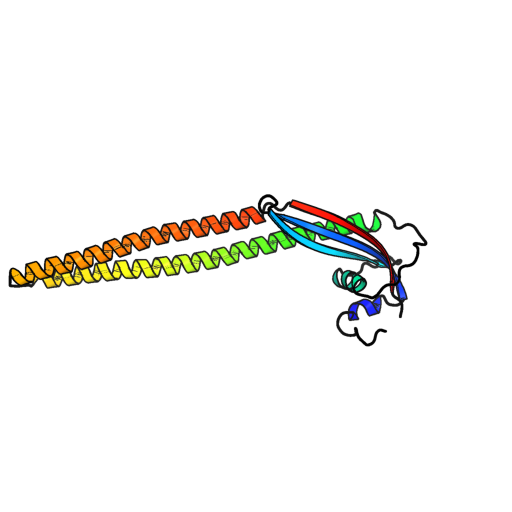 A 1 183 ? 0.190 2.785 8.124 1.00 90.88 183 LEU A N 1
ATOM 1492 C CA . LEU A 1 183 ? -0.056 2.751 6.681 1.00 90.88 183 LEU A CA 1
ATOM 1493 C C . LEU A 1 183 ? 0.505 4.006 5.999 1.00 90.88 183 LEU A C 1
ATOM 1495 O O . LEU A 1 183 ? 1.130 3.901 4.943 1.00 90.88 183 LEU A O 1
ATOM 1499 N N . LEU A 1 184 ? 0.324 5.178 6.613 1.00 87.75 184 LEU A N 1
ATOM 1500 C CA . LEU A 1 184 ? 0.880 6.431 6.101 1.00 87.75 184 LEU A CA 1
ATOM 1501 C C . LEU A 1 184 ? 2.409 6.421 6.096 1.00 87.75 184 LEU A C 1
ATOM 1503 O O . LEU A 1 184 ? 3.007 6.837 5.103 1.00 87.75 184 LEU A O 1
ATOM 1507 N N . ASP A 1 185 ? 3.035 5.922 7.160 1.00 88.81 185 ASP A N 1
ATOM 1508 C CA . ASP A 1 185 ? 4.488 5.767 7.232 1.00 88.81 185 ASP A CA 1
ATOM 1509 C C . ASP A 1 185 ? 4.991 4.802 6.147 1.00 88.81 185 ASP A C 1
ATOM 1511 O O . ASP A 1 185 ? 5.933 5.125 5.425 1.00 88.81 185 ASP A O 1
ATOM 1515 N N . GLU A 1 186 ? 4.327 3.657 5.959 1.00 85.88 186 GLU A N 1
ATOM 1516 C CA . GLU A 1 186 ? 4.687 2.677 4.925 1.00 85.88 186 GLU A CA 1
ATOM 1517 C C . GLU A 1 186 ? 4.608 3.273 3.511 1.00 85.88 186 GLU A C 1
ATOM 1519 O O . GLU A 1 186 ? 5.500 3.059 2.685 1.00 85.88 186 GLU A O 1
ATOM 1524 N N . VAL A 1 187 ? 3.544 4.020 3.210 1.00 84.94 187 VAL A N 1
ATOM 1525 C CA . VAL A 1 187 ? 3.379 4.650 1.895 1.00 84.94 187 VAL A CA 1
ATOM 1526 C C . VAL A 1 187 ? 4.352 5.813 1.715 1.00 84.94 187 VAL A C 1
ATOM 1528 O O . VAL A 1 187 ? 4.942 5.941 0.644 1.00 84.94 187 VAL A O 1
ATOM 1531 N N . SER A 1 188 ? 4.603 6.603 2.761 1.00 81.31 188 SER A N 1
ATOM 1532 C CA . SER A 1 188 ? 5.605 7.677 2.737 1.00 81.31 188 SER A CA 1
ATOM 1533 C C . SER A 1 188 ? 7.005 7.130 2.471 1.00 81.31 188 SER A C 1
ATOM 1535 O O . SER A 1 188 ? 7.732 7.669 1.638 1.00 81.31 188 SER A O 1
ATOM 1537 N N . GLU A 1 189 ? 7.367 6.013 3.107 1.00 82.12 189 GLU A N 1
ATOM 1538 C CA . GLU A 1 189 ? 8.636 5.331 2.856 1.00 82.12 189 GLU A CA 1
ATOM 1539 C C . GLU A 1 189 ? 8.768 4.885 1.401 1.00 82.12 189 GLU A C 1
ATOM 1541 O O . GLU A 1 189 ? 9.871 4.963 0.863 1.00 82.12 189 GLU A O 1
ATOM 1546 N N . LYS A 1 190 ? 7.671 4.438 0.772 1.00 76.12 190 LYS A N 1
ATOM 1547 C CA . LYS A 1 190 ? 7.625 4.040 -0.644 1.00 76.12 190 LYS A CA 1
ATOM 1548 C C . LYS A 1 190 ? 7.596 5.226 -1.610 1.00 76.12 190 LYS A C 1
ATOM 1550 O O . LYS A 1 190 ? 8.025 5.034 -2.739 1.00 76.12 190 LYS A O 1
ATOM 1555 N N . LEU A 1 191 ? 7.125 6.405 -1.190 1.00 69.56 191 LEU A N 1
ATOM 1556 C CA . LEU A 1 191 ? 7.103 7.645 -1.984 1.00 69.56 191 LEU A CA 1
ATOM 1557 C C . LEU A 1 191 ? 8.476 8.317 -2.095 1.00 69.56 191 LEU A C 1
ATOM 1559 O O . LEU A 1 191 ? 8.704 9.066 -3.044 1.00 69.56 191 LEU A O 1
ATOM 1563 N N . GLU A 1 192 ? 9.403 8.053 -1.167 1.00 62.66 192 GLU A N 1
ATOM 1564 C CA . GLU A 1 192 ? 10.810 8.481 -1.250 1.00 62.66 192 GLU A CA 1
ATOM 1565 C C . GLU A 1 192 ? 11.569 7.710 -2.357 1.00 62.66 192 GLU A C 1
ATOM 1567 O O . GLU A 1 192 ? 12.590 7.067 -2.111 1.00 62.66 192 GLU A O 1
ATOM 1572 N N . LEU A 1 193 ? 11.053 7.745 -3.588 1.00 67.00 193 LEU A N 1
ATOM 1573 C CA . LEU A 1 193 ? 11.558 7.029 -4.754 1.00 67.00 193 LEU A CA 1
ATOM 1574 C C . LEU A 1 193 ? 12.818 7.712 -5.280 1.00 67.00 193 LEU A C 1
ATOM 1576 O O . LEU A 1 193 ? 12.761 8.715 -5.991 1.00 67.00 193 LEU A O 1
ATOM 1580 N N . THR A 1 194 ? 13.977 7.134 -4.984 1.00 77.69 194 THR A N 1
ATOM 1581 C CA . THR A 1 194 ? 15.182 7.425 -5.767 1.00 77.69 194 THR A CA 1
ATOM 1582 C C . THR A 1 194 ? 15.238 6.443 -6.931 1.00 77.69 194 THR A C 1
ATOM 1584 O O . THR A 1 194 ? 15.331 5.234 -6.716 1.00 77.69 194 THR A O 1
ATOM 1587 N N . CYS A 1 195 ? 15.160 6.955 -8.161 1.00 84.56 195 CYS A N 1
ATOM 1588 C CA . CYS A 1 195 ? 15.317 6.162 -9.377 1.00 84.56 195 CYS A CA 1
ATOM 1589 C C . CYS A 1 195 ? 16.785 6.178 -9.824 1.00 84.56 195 CYS A C 1
ATOM 1591 O O . CYS A 1 195 ? 17.317 7.219 -10.208 1.00 84.56 195 CYS A O 1
ATOM 1593 N N . GLU A 1 196 ? 17.433 5.017 -9.806 1.00 90.00 196 GLU A N 1
ATOM 1594 C CA . GLU A 1 196 ? 18.775 4.813 -10.346 1.00 90.00 196 GLU A CA 1
ATOM 1595 C C . GLU A 1 196 ? 18.703 4.010 -11.644 1.00 90.00 196 GLU A C 1
ATOM 1597 O O . GLU A 1 196 ? 18.009 2.996 -11.729 1.00 90.00 196 GLU A O 1
ATOM 1602 N N . ILE A 1 197 ? 19.461 4.439 -12.652 1.00 91.75 197 ILE A N 1
ATOM 1603 C CA . ILE A 1 197 ? 19.592 3.723 -13.922 1.00 91.75 197 ILE A CA 1
ATOM 1604 C C . ILE A 1 197 ? 21.012 3.185 -14.015 1.00 91.75 197 ILE A C 1
ATOM 1606 O O . ILE A 1 197 ? 21.979 3.943 -13.904 1.00 91.75 197 ILE A O 1
ATOM 1610 N N . LYS A 1 198 ? 21.145 1.885 -14.264 1.00 93.94 198 LYS A N 1
ATOM 1611 C CA . LYS A 1 198 ? 22.438 1.242 -14.494 1.00 93.94 198 LYS A CA 1
ATOM 1612 C C . LYS A 1 198 ? 22.443 0.556 -15.849 1.00 93.94 198 LYS A C 1
ATOM 1614 O O . LYS A 1 198 ? 21.748 -0.434 -16.053 1.00 93.94 198 LYS A O 1
ATOM 1619 N N . GLU A 1 1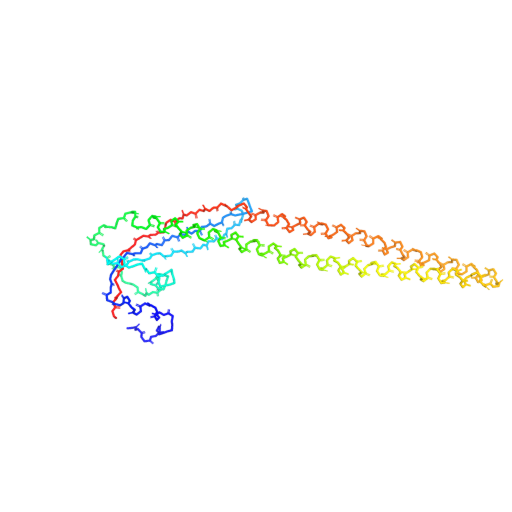99 ? 23.266 1.052 -16.764 1.00 92.50 199 GLU A N 1
ATOM 1620 C CA . GLU A 1 199 ? 23.512 0.359 -18.026 1.00 92.50 199 GLU A CA 1
ATOM 1621 C C . GLU A 1 199 ? 24.245 -0.963 -17.766 1.00 92.50 199 GLU A C 1
ATOM 1623 O O . GLU A 1 199 ? 25.198 -1.012 -16.982 1.00 92.50 199 GLU A O 1
ATOM 1628 N N . LEU A 1 200 ? 23.769 -2.043 -18.387 1.00 94.12 200 LEU A N 1
ATOM 1629 C CA . LEU A 1 200 ? 24.394 -3.358 -18.278 1.00 94.12 200 LEU A CA 1
ATOM 1630 C C . LEU A 1 200 ? 25.309 -3.599 -19.470 1.00 94.12 200 LEU A C 1
ATOM 1632 O O . LEU A 1 200 ? 26.496 -3.855 -19.283 1.00 94.12 200 LEU A O 1
ATOM 1636 N N . PHE A 1 201 ? 24.757 -3.510 -20.679 1.00 92.75 201 PHE A N 1
ATOM 1637 C CA . PHE A 1 201 ? 25.513 -3.603 -21.921 1.00 92.75 201 PHE A CA 1
ATOM 1638 C C . PHE A 1 201 ? 24.669 -3.149 -23.115 1.00 92.75 201 PHE A C 1
ATOM 1640 O O . PHE A 1 201 ? 23.439 -3.075 -23.055 1.00 92.75 201 PHE A O 1
ATOM 1647 N N . THR A 1 202 ? 25.356 -2.933 -24.231 1.00 93.31 202 THR A N 1
ATOM 1648 C CA . THR A 1 202 ? 24.760 -2.694 -25.541 1.00 93.31 202 THR A CA 1
ATOM 1649 C C . THR A 1 202 ? 25.433 -3.631 -26.545 1.00 93.31 202 THR A C 1
ATOM 1651 O O . THR A 1 202 ? 26.654 -3.790 -26.522 1.00 93.31 202 THR A O 1
ATOM 1654 N N . ALA A 1 203 ? 24.646 -4.299 -27.387 1.00 92.56 203 ALA A N 1
ATOM 1655 C CA . ALA A 1 203 ? 25.129 -5.331 -28.300 1.00 92.56 203 ALA A CA 1
ATOM 1656 C C . ALA A 1 203 ? 24.436 -5.252 -29.662 1.00 92.56 203 ALA A C 1
ATOM 1658 O O . ALA A 1 203 ? 23.280 -4.842 -29.771 1.00 92.56 203 ALA A O 1
ATOM 1659 N N . ARG A 1 204 ? 25.140 -5.697 -30.706 1.00 93.44 204 ARG A N 1
ATOM 1660 C CA . ARG A 1 204 ? 24.513 -6.015 -31.990 1.00 93.44 204 ARG A CA 1
ATOM 1661 C C . ARG A 1 204 ? 23.950 -7.427 -31.931 1.00 93.44 204 ARG A C 1
ATOM 1663 O O . ARG A 1 204 ? 24.570 -8.319 -31.355 1.00 93.44 204 ARG A O 1
ATOM 1670 N N . TRP A 1 205 ? 22.796 -7.627 -32.544 1.00 92.88 205 TRP A N 1
ATOM 1671 C CA . TRP A 1 205 ? 22.146 -8.924 -32.640 1.00 92.88 205 TRP A CA 1
ATOM 1672 C C . TRP A 1 205 ? 21.836 -9.245 -34.097 1.00 92.88 205 TRP A C 1
ATOM 1674 O O . TRP A 1 205 ? 21.628 -8.353 -34.917 1.00 92.88 205 TRP A O 1
ATOM 1684 N N . THR A 1 206 ? 21.810 -10.536 -34.407 1.00 91.88 206 THR A N 1
ATOM 1685 C CA . THR A 1 206 ? 21.310 -11.068 -35.675 1.00 91.88 206 THR A CA 1
ATOM 1686 C C . THR A 1 206 ? 20.482 -12.294 -35.351 1.00 91.88 206 THR A C 1
ATOM 1688 O O . THR A 1 206 ? 20.989 -13.237 -34.738 1.00 91.88 206 THR A O 1
ATOM 1691 N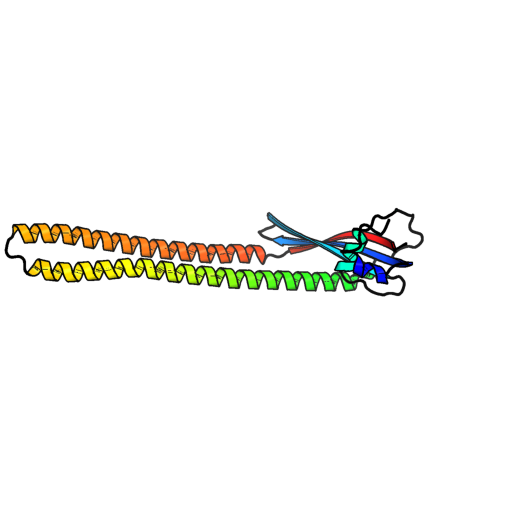 N . LEU A 1 207 ? 19.211 -12.284 -35.737 1.00 90.06 207 LEU A N 1
ATOM 1692 C CA . LEU A 1 207 ? 18.322 -13.408 -35.491 1.00 90.06 207 LEU A CA 1
ATOM 1693 C C . LEU A 1 207 ? 18.338 -14.331 -36.709 1.00 90.06 207 LEU A C 1
ATOM 1695 O O . LEU A 1 207 ? 17.828 -13.992 -37.773 1.00 90.06 207 LEU A O 1
ATOM 1699 N N . THR A 1 208 ? 18.949 -15.502 -36.558 1.00 85.69 208 THR A N 1
ATOM 1700 C CA . THR A 1 208 ? 19.070 -16.505 -37.627 1.00 85.69 208 THR A CA 1
ATOM 1701 C C . THR A 1 208 ? 18.051 -17.640 -37.460 1.00 85.69 208 THR A C 1
ATOM 1703 O O . THR A 1 208 ? 17.428 -17.776 -36.407 1.00 85.69 208 THR A O 1
ATOM 1706 N N . HIS A 1 209 ? 17.841 -18.410 -38.535 1.00 67.06 209 HIS A N 1
ATOM 1707 C CA . HIS A 1 209 ? 16.899 -19.539 -38.610 1.00 67.06 209 HIS A CA 1
ATOM 1708 C C . HIS A 1 209 ? 17.288 -20.760 -37.764 1.00 67.06 209 HIS A C 1
ATOM 1710 O O . HIS A 1 209 ? 18.493 -21.082 -37.687 1.00 67.06 209 HIS A O 1
#

Sequence (209 aa):
HYDQLQGQYAGLKEYMGQSGVLTAFEIRFIYNKGRTSNTRLVVLAQTDDGQKLTLENADHLMSVPAREEPLSDPIPDELFAAWRLQVVEETQAKTEAELDQYLEQESEKLDRWAQDRRKALMATVDELDEQIRSYKKEARQLASTAEKIQAKKELRKLERKRDDALAEYHQSKKAIEQEEDRLLDEVSEKLELTCEIKELFTARWTLTH